Protein AF-A0A3N5NAJ1-F1 (afdb_monomer)

Structure (mmCIF, N/CA/C/O backbone):
data_AF-A0A3N5NAJ1-F1
#
_entry.id   AF-A0A3N5NAJ1-F1
#
loop_
_atom_site.group_PDB
_atom_site.id
_atom_site.type_symbol
_atom_site.label_atom_id
_atom_site.label_alt_id
_atom_site.label_comp_id
_atom_site.label_asym_id
_atom_site.label_entity_id
_atom_site.label_seq_id
_atom_site.pdbx_PDB_ins_code
_atom_site.Cartn_x
_atom_site.Cartn_y
_atom_site.Cartn_z
_atom_site.occupancy
_atom_site.B_iso_or_equiv
_atom_site.auth_seq_id
_atom_site.auth_comp_id
_atom_site.auth_asym_id
_atom_site.auth_atom_id
_atom_site.pdbx_PDB_model_num
ATOM 1 N N . MET A 1 1 ? -22.511 -15.324 -1.590 1.00 42.50 1 MET A N 1
ATOM 2 C CA . MET A 1 1 ? -22.024 -14.281 -2.515 1.00 42.50 1 MET A CA 1
ATOM 3 C C . MET A 1 1 ? -20.795 -14.849 -3.194 1.00 42.50 1 MET A C 1
ATOM 5 O O . MET A 1 1 ? -19.882 -15.240 -2.480 1.00 42.50 1 MET A O 1
ATOM 9 N N . GLY A 1 2 ? -20.808 -15.003 -4.518 1.00 50.12 2 GLY A N 1
ATOM 10 C CA . GLY A 1 2 ? -19.600 -15.373 -5.258 1.00 50.12 2 GLY A CA 1
ATOM 11 C C . GLY A 1 2 ? -18.682 -14.158 -5.291 1.00 50.12 2 GLY A C 1
ATOM 12 O O . GLY A 1 2 ? -19.130 -13.085 -5.686 1.00 50.12 2 GLY A O 1
ATOM 13 N N . GLY A 1 3 ? -17.460 -14.284 -4.782 1.00 62.62 3 GLY A N 1
ATOM 14 C CA . GLY A 1 3 ? -16.509 -13.179 -4.836 1.00 62.62 3 GLY A CA 1
ATOM 15 C C . GLY A 1 3 ? -16.069 -12.871 -6.267 1.00 62.62 3 GLY A C 1
ATOM 16 O O . GLY A 1 3 ? -16.206 -13.708 -7.163 1.00 62.62 3 GLY A O 1
ATOM 17 N N . LEU A 1 4 ? -15.537 -11.669 -6.481 1.00 74.25 4 LEU A N 1
ATOM 18 C CA . LEU A 1 4 ? -14.994 -11.272 -7.776 1.00 74.25 4 LEU A CA 1
ATOM 19 C C . LEU A 1 4 ? -13.538 -11.732 -7.887 1.00 74.25 4 LEU A C 1
ATOM 21 O O . LEU A 1 4 ? -12.749 -11.549 -6.962 1.00 74.25 4 LEU A O 1
ATOM 25 N N . ARG A 1 5 ? -13.178 -12.327 -9.021 1.00 83.25 5 ARG A N 1
ATOM 26 C CA . ARG A 1 5 ? -11.786 -12.639 -9.356 1.00 83.25 5 ARG A CA 1
ATOM 27 C C . ARG A 1 5 ? -10.980 -11.351 -9.512 1.00 83.25 5 ARG A C 1
ATOM 29 O O . ARG A 1 5 ? -11.496 -10.387 -10.071 1.00 83.25 5 ARG A O 1
ATOM 36 N N . ILE A 1 6 ? -9.717 -11.360 -9.088 1.00 80.69 6 ILE A N 1
ATOM 37 C CA . ILE A 1 6 ? -8.795 -10.242 -9.357 1.00 80.69 6 ILE A CA 1
ATOM 38 C C . ILE A 1 6 ? -8.173 -10.323 -10.759 1.00 80.69 6 ILE A C 1
ATOM 40 O O . ILE A 1 6 ? -7.502 -9.392 -11.183 1.00 80.69 6 ILE A O 1
ATOM 44 N N . GLY A 1 7 ? -8.391 -11.434 -11.477 1.00 83.38 7 GLY A N 1
ATOM 45 C CA . GLY A 1 7 ? -7.990 -11.574 -12.880 1.00 83.38 7 GLY A CA 1
ATOM 46 C C . GLY A 1 7 ? -6.605 -12.184 -13.093 1.00 83.38 7 GLY A C 1
ATOM 47 O O . GLY A 1 7 ? -6.028 -12.022 -14.163 1.00 83.38 7 GLY A O 1
ATOM 48 N N . LYS A 1 8 ? -6.068 -12.912 -12.108 1.00 87.06 8 LYS A N 1
ATOM 49 C CA . LYS A 1 8 ? -4.807 -13.647 -12.278 1.00 87.06 8 LYS A CA 1
ATOM 50 C C . LYS A 1 8 ? -4.943 -14.760 -13.337 1.00 87.06 8 LYS A C 1
ATOM 52 O O . LYS A 1 8 ? -6.045 -15.307 -13.489 1.00 87.06 8 LYS A O 1
ATOM 57 N N . PRO A 1 9 ? -3.857 -15.128 -14.052 1.00 87.31 9 PRO A N 1
ATOM 58 C CA . PRO A 1 9 ? -3.922 -16.113 -15.135 1.00 87.31 9 PRO A CA 1
ATOM 59 C C . PRO A 1 9 ? -4.471 -17.469 -14.684 1.00 87.31 9 PRO A C 1
ATOM 61 O O . PRO A 1 9 ? -5.258 -18.096 -15.396 1.00 87.31 9 PRO A O 1
ATOM 64 N N . LEU A 1 10 ? -4.101 -17.908 -13.479 1.00 90.81 10 LEU A N 1
ATOM 65 C CA . LEU A 1 10 ? -4.559 -19.167 -12.908 1.00 90.81 10 LEU A CA 1
ATOM 66 C C . LEU A 1 10 ? -5.725 -18.933 -11.947 1.00 90.81 10 LEU A C 1
ATOM 68 O O . LEU A 1 10 ? -5.828 -17.905 -11.278 1.00 90.81 10 LEU A O 1
ATOM 72 N N . LYS A 1 11 ? -6.619 -19.920 -11.854 1.00 91.88 11 LYS A N 1
ATOM 73 C CA . LYS A 1 11 ? -7.674 -19.930 -10.832 1.00 91.88 11 LYS A CA 1
ATOM 74 C C . LYS A 1 11 ? -7.060 -20.065 -9.438 1.00 91.88 11 LYS A C 1
ATOM 76 O O . LYS A 1 11 ? -5.922 -20.504 -9.292 1.00 91.88 11 LYS A O 1
ATOM 81 N N . GLU A 1 12 ? -7.827 -19.701 -8.417 1.00 92.00 12 GLU A N 1
ATOM 82 C CA . GLU A 1 12 ? -7.439 -20.005 -7.042 1.00 92.00 12 GLU A CA 1
ATOM 83 C C . GLU A 1 12 ? -7.254 -21.514 -6.822 1.00 92.00 12 GLU A C 1
ATOM 85 O O . GLU A 1 12 ? -7.884 -22.338 -7.489 1.00 92.00 12 GLU A O 1
ATOM 90 N N . ARG A 1 13 ? -6.407 -21.868 -5.852 1.00 92.94 13 ARG A N 1
ATOM 91 C CA . ARG A 1 13 ? -6.148 -23.255 -5.452 1.00 92.94 13 ARG A CA 1
ATOM 92 C C . ARG A 1 13 ? -7.397 -23.930 -4.885 1.00 92.94 13 ARG A C 1
ATOM 94 O O . ARG A 1 13 ? -8.044 -23.365 -3.999 1.00 92.94 13 ARG A O 1
ATOM 101 N N . GLY A 1 14 ? -7.700 -25.154 -5.325 1.00 90.38 14 GLY A N 1
ATOM 102 C CA . GLY A 1 14 ? -8.743 -25.992 -4.721 1.00 90.38 14 GLY A CA 1
ATOM 103 C C . GLY A 1 14 ? -8.483 -26.299 -3.237 1.00 90.38 14 GLY A C 1
ATOM 104 O O . GLY A 1 14 ? -7.352 -26.222 -2.766 1.00 90.38 14 GLY A O 1
ATOM 105 N N . ALA A 1 15 ? -9.521 -26.642 -2.469 1.00 89.00 15 ALA A N 1
ATOM 106 C CA . ALA A 1 15 ? -9.371 -26.898 -1.029 1.00 89.00 15 ALA A CA 1
ATOM 107 C C . ALA A 1 15 ? -8.418 -28.071 -0.718 1.00 89.00 15 ALA A C 1
ATOM 109 O O . ALA A 1 15 ? -7.649 -27.984 0.238 1.00 89.00 15 ALA A O 1
ATOM 110 N N . ASP A 1 16 ? -8.431 -29.105 -1.564 1.00 90.56 16 ASP A N 1
ATOM 111 C CA . ASP A 1 16 ? -7.645 -30.337 -1.399 1.00 90.56 16 ASP A CA 1
ATOM 112 C C . ASP A 1 16 ? -6.302 -30.315 -2.155 1.00 90.56 16 ASP A C 1
ATOM 114 O O . ASP A 1 16 ? -5.523 -31.265 -2.089 1.00 90.56 16 ASP A O 1
ATOM 118 N N . GLU A 1 17 ? -6.010 -29.240 -2.891 1.00 90.06 17 GLU A N 1
ATOM 119 C CA . GLU A 1 17 ? -4.742 -29.087 -3.606 1.00 90.06 17 GLU A CA 1
ATOM 120 C C . GLU A 1 17 ? -3.621 -28.663 -2.649 1.00 90.06 17 GLU A C 1
ATOM 122 O O . GLU A 1 17 ? -3.815 -27.805 -1.786 1.00 90.06 17 GLU A O 1
ATOM 127 N N . VAL A 1 18 ? -2.417 -29.206 -2.834 1.00 89.06 18 VAL A N 1
ATOM 128 C CA . VAL A 1 18 ? -1.231 -28.834 -2.045 1.00 89.06 18 VAL A CA 1
ATOM 129 C C . VAL A 1 18 ? -0.798 -27.401 -2.373 1.00 89.06 18 VAL A C 1
ATOM 131 O O . VAL A 1 18 ? -0.894 -26.963 -3.519 1.00 89.06 18 VAL A O 1
ATOM 134 N N . ILE A 1 19 ? -0.341 -26.658 -1.361 1.00 87.81 19 ILE A N 1
ATOM 135 C CA . ILE A 1 19 ? 0.198 -25.307 -1.547 1.00 87.81 19 ILE A CA 1
ATOM 136 C C . ILE A 1 19 ? 1.528 -25.347 -2.310 1.00 87.81 19 ILE A C 1
ATOM 138 O O . ILE A 1 19 ? 2.443 -26.078 -1.940 1.00 87.81 19 ILE A O 1
ATOM 142 N N . ASP A 1 20 ? 1.622 -24.518 -3.346 1.00 88.94 20 ASP A N 1
ATOM 143 C CA . ASP A 1 20 ? 2.860 -24.181 -4.046 1.00 88.94 20 ASP A CA 1
ATOM 144 C C . ASP A 1 20 ? 3.053 -22.667 -3.924 1.00 88.94 20 ASP A C 1
ATOM 146 O O . ASP A 1 20 ? 2.356 -21.886 -4.573 1.00 88.94 20 ASP A O 1
ATOM 150 N N . GLU A 1 21 ? 3.961 -22.247 -3.041 1.00 83.38 21 GLU A N 1
ATOM 151 C CA . GLU A 1 21 ? 4.155 -20.832 -2.706 1.00 83.38 21 GLU A CA 1
ATOM 152 C C . GLU A 1 21 ? 4.542 -19.976 -3.915 1.00 83.38 21 GLU A C 1
ATOM 154 O O . GLU A 1 21 ? 4.172 -18.803 -3.974 1.00 83.38 21 GLU A O 1
ATOM 159 N N . GLN A 1 22 ? 5.254 -20.547 -4.890 1.00 84.38 22 GLN A N 1
ATOM 160 C CA . GLN A 1 22 ? 5.667 -19.817 -6.082 1.00 84.38 22 GLN A CA 1
ATOM 161 C C . GLN A 1 22 ? 4.482 -19.629 -7.031 1.00 84.38 22 GLN A C 1
ATOM 163 O O . GLN A 1 22 ? 4.266 -18.532 -7.543 1.00 84.38 22 GLN A O 1
ATOM 168 N N . LEU A 1 23 ? 3.662 -20.667 -7.195 1.00 89.56 23 LEU A N 1
ATOM 169 C CA . LEU A 1 23 ? 2.484 -20.619 -8.056 1.00 89.56 23 LEU A CA 1
ATOM 170 C C . LEU A 1 23 ? 1.354 -19.751 -7.479 1.00 89.56 23 LEU A C 1
ATOM 172 O O . LEU A 1 23 ? 0.527 -19.229 -8.227 1.00 89.56 23 LEU A O 1
ATOM 176 N N . GLU A 1 24 ? 1.301 -19.559 -6.157 1.00 89.19 24 GLU A N 1
ATOM 177 C CA . GLU A 1 24 ? 0.286 -18.714 -5.513 1.00 89.19 24 GLU A CA 1
ATOM 178 C C . GLU A 1 24 ? 0.346 -17.238 -5.943 1.00 89.19 24 GLU A C 1
ATOM 180 O O . GLU A 1 24 ? -0.654 -16.529 -5.805 1.00 89.19 24 GLU A O 1
ATOM 185 N N . TRP A 1 25 ? 1.458 -16.767 -6.513 1.00 85.31 25 TRP A N 1
ATOM 186 C CA . TRP A 1 25 ? 1.565 -15.420 -7.090 1.00 85.31 25 TRP A CA 1
ATOM 187 C C . TRP A 1 25 ? 0.779 -15.250 -8.401 1.00 85.31 25 TRP A C 1
ATOM 189 O O . TRP A 1 25 ? 0.314 -14.141 -8.699 1.00 85.31 25 TRP A O 1
ATOM 199 N N . ASP A 1 26 ? 0.577 -16.350 -9.132 1.00 88.12 26 ASP A N 1
ATOM 200 C CA . ASP A 1 26 ? -0.116 -16.408 -10.427 1.00 88.12 26 ASP A CA 1
ATOM 201 C C . ASP A 1 26 ? -1.551 -16.937 -10.320 1.00 88.12 26 ASP A C 1
ATOM 203 O O . ASP A 1 26 ? -2.298 -16.932 -11.303 1.00 88.12 26 ASP A O 1
ATOM 207 N N . ARG A 1 27 ? -1.951 -17.394 -9.127 1.00 91.62 27 ARG A N 1
ATOM 208 C CA . ARG A 1 27 ? -3.301 -17.880 -8.819 1.00 91.62 27 ARG A CA 1
ATOM 209 C C . ARG A 1 27 ? -4.199 -16.766 -8.308 1.00 91.62 27 ARG A C 1
ATOM 211 O O . ARG A 1 27 ? -3.773 -15.906 -7.542 1.00 91.62 27 ARG A O 1
ATOM 218 N N . ASP A 1 28 ? -5.475 -16.839 -8.658 1.00 92.06 28 ASP A N 1
ATOM 219 C CA . ASP A 1 28 ? -6.503 -15.939 -8.141 1.00 92.06 28 ASP A CA 1
ATOM 220 C C . ASP A 1 28 ? -6.680 -16.047 -6.617 1.00 92.06 28 ASP A C 1
ATOM 222 O O . ASP A 1 28 ? -6.177 -16.969 -5.967 1.00 92.06 28 ASP A O 1
ATOM 226 N N . GLY A 1 29 ? -7.397 -15.079 -6.059 1.00 93.00 29 GLY A N 1
ATOM 227 C CA . GLY A 1 29 ? -7.670 -14.935 -4.636 1.00 93.00 29 GLY A CA 1
ATOM 228 C C . GLY A 1 29 ? -7.770 -13.465 -4.238 1.00 93.00 29 GLY A C 1
ATOM 229 O O . GLY A 1 29 ? -7.526 -12.563 -5.036 1.00 93.00 29 GLY A O 1
ATOM 230 N N . GLN A 1 30 ? -8.129 -13.220 -2.985 1.00 93.50 30 GLN A N 1
ATOM 231 C CA . GLN A 1 30 ? -8.210 -11.882 -2.410 1.00 93.50 30 GLN A CA 1
ATOM 232 C C . GLN A 1 30 ? -6.998 -11.633 -1.516 1.00 93.50 30 GLN A C 1
ATOM 234 O O . GLN A 1 30 ? -6.733 -12.408 -0.596 1.00 93.50 30 GLN A O 1
ATOM 239 N N . TYR A 1 31 ? -6.278 -10.542 -1.771 1.00 93.00 31 TYR A N 1
ATOM 240 C CA . TYR A 1 31 ? -5.097 -10.138 -1.007 1.00 93.00 31 TYR A CA 1
ATOM 241 C C . TYR A 1 31 ? -5.460 -8.988 -0.083 1.00 93.00 31 TYR A C 1
ATOM 243 O O . TYR A 1 31 ? -6.098 -8.027 -0.518 1.00 93.00 31 TYR A O 1
ATOM 251 N N . PHE A 1 32 ? -5.027 -9.052 1.176 1.00 93.94 32 PHE A N 1
ATOM 252 C CA . PHE A 1 32 ? -5.395 -8.023 2.146 1.00 93.94 32 PHE A CA 1
ATOM 253 C C . PHE A 1 32 ? -4.913 -6.630 1.710 1.00 93.94 32 PHE A C 1
ATOM 255 O O . PHE A 1 32 ? -5.709 -5.695 1.671 1.00 93.94 32 PHE A O 1
ATOM 262 N N . HIS A 1 33 ? -3.656 -6.510 1.271 1.00 91.44 33 HIS A N 1
ATOM 263 C CA . HIS A 1 33 ? -3.094 -5.241 0.802 1.00 91.44 33 HIS A CA 1
ATOM 264 C C . HIS A 1 33 ? -3.713 -4.728 -0.516 1.00 91.44 33 HIS A C 1
ATOM 266 O O . HIS A 1 33 ? -3.688 -3.530 -0.776 1.00 91.44 33 HIS A O 1
ATOM 272 N N . TYR A 1 34 ? -4.325 -5.576 -1.355 1.00 92.94 34 TYR A N 1
ATOM 273 C CA . TYR A 1 34 ? -5.101 -5.078 -2.506 1.00 92.94 34 TYR A CA 1
ATOM 274 C C . TYR A 1 34 ? -6.415 -4.453 -2.046 1.00 92.94 34 TYR A C 1
ATOM 276 O O . TYR A 1 34 ? -6.814 -3.399 -2.541 1.00 92.94 34 TYR A O 1
ATOM 284 N N . LEU A 1 35 ? -7.071 -5.065 -1.056 1.00 95.69 35 LEU A N 1
ATOM 285 C CA . LEU A 1 35 ? -8.288 -4.510 -0.474 1.00 95.69 35 LEU A CA 1
ATOM 286 C C . LEU A 1 35 ? -8.013 -3.180 0.235 1.00 95.69 35 LEU A C 1
ATOM 288 O O . LEU A 1 35 ? -8.844 -2.280 0.144 1.00 95.69 35 LEU A O 1
ATOM 292 N N . THR A 1 36 ? -6.852 -3.005 0.874 1.00 96.62 36 THR A N 1
ATOM 293 C CA . THR A 1 36 ? -6.485 -1.705 1.458 1.00 96.62 36 THR A CA 1
ATOM 294 C C . THR A 1 36 ? -6.274 -0.627 0.388 1.00 96.62 36 THR A C 1
ATOM 296 O O . THR A 1 36 ? -6.704 0.506 0.596 1.00 96.62 36 THR A O 1
ATOM 299 N N . LYS A 1 37 ? -5.719 -0.952 -0.793 1.00 95.88 37 LYS A N 1
ATOM 300 C CA . LYS A 1 37 ? -5.660 0.008 -1.917 1.00 95.88 37 LYS A CA 1
ATOM 301 C C . LYS A 1 37 ? -7.048 0.361 -2.460 1.00 95.88 37 LYS A C 1
ATOM 303 O O . LYS A 1 37 ? -7.298 1.532 -2.732 1.00 95.88 37 LYS A O 1
ATOM 308 N N . TRP A 1 38 ? -7.975 -0.597 -2.543 1.00 96.62 38 TRP A N 1
ATOM 309 C CA . TRP A 1 38 ? -9.372 -0.308 -2.903 1.00 96.62 38 TRP A CA 1
ATOM 310 C C . TRP A 1 38 ? -10.069 0.592 -1.881 1.00 96.62 38 TRP A C 1
ATOM 312 O O . TRP A 1 38 ? -10.747 1.540 -2.267 1.00 96.62 38 TRP A O 1
ATOM 322 N N . MET A 1 39 ? -9.877 0.343 -0.582 1.00 97.56 39 MET A N 1
ATOM 323 C CA . MET A 1 39 ? -10.396 1.218 0.475 1.00 97.56 39 MET A CA 1
ATOM 324 C C . MET A 1 39 ? -9.831 2.638 0.347 1.00 97.56 39 MET A C 1
ATOM 326 O O . MET A 1 39 ? -10.594 3.594 0.418 1.00 97.56 39 MET A O 1
ATOM 330 N N . HIS A 1 40 ? -8.522 2.781 0.110 1.00 97.38 40 HIS A N 1
ATOM 331 C CA . HIS A 1 40 ? -7.892 4.081 -0.129 1.00 97.38 40 HIS A CA 1
ATOM 332 C C . HIS A 1 40 ? -8.493 4.788 -1.356 1.00 97.38 40 HIS A C 1
ATOM 334 O O . HIS A 1 40 ? -8.893 5.944 -1.257 1.00 97.38 40 HIS A O 1
ATOM 340 N N . ALA A 1 41 ? -8.658 4.091 -2.484 1.00 96.19 41 ALA A N 1
ATOM 341 C CA . ALA A 1 41 ? -9.286 4.657 -3.680 1.00 96.19 41 ALA A CA 1
ATOM 342 C C . ALA A 1 41 ? -10.733 5.123 -3.425 1.00 96.19 41 ALA A C 1
ATOM 344 O O . ALA A 1 41 ? -11.130 6.195 -3.881 1.00 96.19 41 ALA A O 1
ATOM 345 N N . LEU A 1 42 ? -11.512 4.357 -2.653 1.00 96.88 42 LEU A N 1
ATOM 346 C CA . LEU A 1 42 ? -12.862 4.744 -2.235 1.00 96.88 42 LEU A CA 1
ATOM 347 C C . LEU A 1 42 ? -12.848 5.972 -1.311 1.00 96.88 42 LEU A C 1
ATOM 349 O O . LEU A 1 42 ? -13.675 6.865 -1.480 1.00 96.88 42 LEU A O 1
ATOM 353 N N . CYS A 1 43 ? -11.894 6.069 -0.381 1.00 95.75 43 CYS A N 1
ATOM 354 C CA . CYS A 1 43 ? -11.703 7.274 0.432 1.00 95.75 43 CYS A CA 1
ATOM 355 C C . CYS A 1 43 ? -11.385 8.496 -0.441 1.00 95.75 43 CYS A C 1
ATOM 357 O O . CYS A 1 43 ? -12.025 9.534 -0.289 1.00 95.75 43 CYS A O 1
ATOM 359 N N . GLN A 1 44 ? -10.464 8.366 -1.400 1.00 95.19 44 GLN A N 1
ATOM 360 C CA . GLN A 1 44 ? -10.129 9.439 -2.341 1.00 95.19 44 GLN A CA 1
ATOM 361 C C . GLN A 1 44 ? -11.344 9.871 -3.173 1.00 95.19 44 GLN A C 1
ATOM 363 O O . GLN A 1 44 ? -11.635 11.065 -3.275 1.00 95.19 44 GLN A O 1
ATOM 368 N N . ALA A 1 45 ? -12.128 8.916 -3.684 1.00 94.81 45 ALA A N 1
ATOM 369 C CA . ALA A 1 45 ? -13.386 9.208 -4.370 1.00 94.81 45 ALA A CA 1
ATOM 370 C C . ALA A 1 45 ? -14.385 9.937 -3.454 1.00 94.81 45 ALA A C 1
ATOM 372 O O . ALA A 1 45 ? -15.026 10.900 -3.882 1.00 94.81 45 ALA A O 1
ATOM 373 N N . ALA A 1 46 ? -14.485 9.538 -2.182 1.00 93.81 46 ALA A N 1
ATOM 374 C CA . ALA A 1 46 ? -15.330 10.208 -1.199 1.00 93.81 46 ALA A CA 1
ATOM 375 C C . ALA A 1 46 ? -14.906 11.667 -0.969 1.00 93.81 46 ALA A C 1
ATOM 377 O O . ALA A 1 46 ? -15.772 12.542 -0.933 1.00 93.81 46 ALA A O 1
ATOM 378 N N . PHE A 1 47 ? -13.602 11.955 -0.866 1.00 92.19 47 PHE A N 1
ATOM 379 C CA . PHE A 1 47 ? -13.093 13.322 -0.695 1.00 92.19 47 PHE A CA 1
ATOM 380 C C . PHE A 1 47 ? -13.346 14.192 -1.930 1.00 92.19 47 PHE A C 1
ATOM 382 O O . PHE A 1 47 ? -13.896 15.291 -1.812 1.00 92.19 47 PHE A O 1
ATOM 389 N N . VAL A 1 48 ? -12.992 13.695 -3.120 1.00 91.56 48 VAL A N 1
ATOM 390 C CA . VAL A 1 48 ? -13.109 14.444 -4.381 1.00 91.56 48 VAL A CA 1
ATOM 391 C C . VAL A 1 48 ? -14.573 14.697 -4.739 1.00 91.56 48 VAL A C 1
ATOM 393 O O . VAL A 1 48 ? -14.947 15.823 -5.068 1.00 91.56 48 VAL A O 1
ATOM 396 N N . MET A 1 49 ? -15.418 13.668 -4.640 1.00 91.50 49 MET A N 1
ATOM 397 C CA . MET A 1 49 ? -16.828 13.753 -5.033 1.00 91.50 49 MET A CA 1
ATOM 398 C C . MET A 1 49 ? -17.751 14.202 -3.896 1.00 91.50 49 MET A C 1
ATOM 400 O O . MET A 1 49 ? -18.938 14.416 -4.130 1.00 91.50 49 MET A O 1
ATOM 404 N N . ARG A 1 50 ? -17.233 14.342 -2.667 1.00 89.75 50 ARG A N 1
ATOM 405 C CA . ARG A 1 50 ? -18.012 14.636 -1.447 1.00 89.75 50 ARG A CA 1
ATOM 406 C C . ARG A 1 50 ? -19.188 13.679 -1.250 1.00 89.75 50 ARG A C 1
ATOM 408 O O . ARG A 1 50 ? -20.276 14.089 -0.848 1.00 89.75 50 ARG A O 1
ATOM 415 N N . SER A 1 51 ? -18.972 12.406 -1.565 1.00 90.62 51 SER A N 1
ATOM 416 C CA . SER A 1 51 ? -20.020 11.390 -1.527 1.00 90.62 51 SER A CA 1
ATOM 417 C C . SER A 1 51 ? -19.868 10.489 -0.307 1.00 90.62 51 SER A C 1
ATOM 419 O O . SER A 1 51 ? -18.850 9.821 -0.119 1.00 90.62 51 SER A O 1
ATOM 421 N N . ASN A 1 52 ? -20.925 10.459 0.508 1.00 91.19 52 ASN A N 1
ATOM 422 C CA . ASN A 1 52 ? -21.045 9.554 1.649 1.00 91.19 52 ASN A CA 1
ATOM 423 C C . ASN A 1 52 ? -21.046 8.084 1.224 1.00 91.19 52 ASN A C 1
ATOM 425 O O . ASN A 1 52 ? -20.598 7.235 1.986 1.00 91.19 52 ASN A O 1
ATOM 429 N N . GLU A 1 53 ? -21.527 7.790 0.018 1.00 94.00 53 GLU A N 1
ATOM 430 C CA . GLU A 1 53 ? -21.647 6.428 -0.497 1.00 94.00 53 GLU A CA 1
ATOM 431 C C . GLU A 1 53 ? -20.274 5.760 -0.634 1.00 94.00 53 GLU A C 1
ATOM 433 O O . GLU A 1 53 ? -20.071 4.667 -0.109 1.00 94.00 53 GLU A O 1
ATOM 438 N N . TYR A 1 54 ? -19.283 6.447 -1.217 1.00 95.69 54 TYR A N 1
ATOM 439 C CA . TYR A 1 54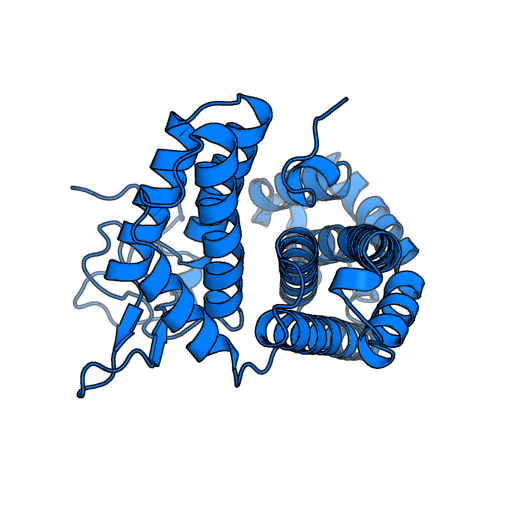 ? -17.926 5.896 -1.324 1.00 95.69 54 TYR A CA 1
ATOM 440 C C . TYR A 1 54 ? -17.269 5.692 0.047 1.00 95.69 54 TYR A C 1
ATOM 442 O O . TYR A 1 54 ? -16.608 4.677 0.266 1.00 95.69 54 TYR A O 1
ATOM 450 N N . ALA A 1 55 ? -17.484 6.612 0.995 1.00 93.62 55 ALA A N 1
ATOM 451 C CA . ALA A 1 55 ? -16.974 6.459 2.358 1.00 93.62 55 ALA A CA 1
ATOM 452 C C . ALA A 1 55 ? -17.618 5.256 3.075 1.00 93.62 55 ALA A C 1
ATOM 454 O O . ALA A 1 55 ? -16.931 4.512 3.779 1.00 93.62 55 ALA A O 1
ATOM 455 N N . GLN A 1 56 ? -18.920 5.029 2.866 1.00 93.06 56 GLN A N 1
ATOM 456 C CA . GLN A 1 56 ? -19.635 3.863 3.389 1.00 93.06 56 GLN A CA 1
ATOM 457 C C . GLN A 1 56 ? -19.122 2.562 2.767 1.00 93.06 56 GLN A C 1
ATOM 459 O O . GLN A 1 56 ? -18.796 1.637 3.507 1.00 93.06 56 GLN A O 1
ATOM 464 N N . TRP A 1 57 ? -18.939 2.508 1.444 1.00 95.81 57 TRP A N 1
ATOM 465 C CA . TRP A 1 57 ? -18.360 1.338 0.775 1.00 95.81 57 TRP A CA 1
ATOM 466 C C . TRP A 1 57 ? -16.952 1.019 1.277 1.00 95.81 57 TRP A C 1
ATOM 468 O O . TRP A 1 57 ? -16.630 -0.151 1.489 1.00 95.81 57 TRP A O 1
ATOM 478 N N . ALA A 1 58 ? -16.125 2.037 1.536 1.00 95.88 58 ALA A N 1
ATOM 479 C CA . ALA A 1 58 ? -14.810 1.839 2.138 1.00 95.88 58 ALA A CA 1
ATOM 480 C C . ALA A 1 58 ? -14.922 1.230 3.551 1.00 95.88 58 ALA A C 1
ATOM 482 O O . ALA A 1 58 ? -14.177 0.309 3.893 1.00 95.88 58 ALA A O 1
ATOM 483 N N . GLY A 1 59 ? -15.890 1.692 4.351 1.00 94.75 59 GLY A N 1
ATOM 484 C CA . GLY A 1 59 ? -16.215 1.150 5.675 1.00 94.75 59 GLY A CA 1
ATOM 485 C C . GLY A 1 59 ? -16.707 -0.298 5.652 1.00 94.75 59 GLY A C 1
ATOM 486 O O . GLY A 1 59 ? -16.240 -1.125 6.442 1.00 94.75 59 GLY A O 1
ATOM 487 N N . ASP A 1 60 ? -17.611 -0.631 4.735 1.00 94.25 60 ASP A N 1
ATOM 488 C CA . ASP A 1 60 ? -18.146 -1.985 4.562 1.00 94.25 60 ASP A CA 1
ATOM 489 C C . ASP A 1 60 ? -17.067 -2.960 4.087 1.00 94.25 60 ASP A C 1
ATOM 491 O O . ASP A 1 60 ? -16.962 -4.089 4.593 1.00 94.25 60 ASP A O 1
ATOM 495 N N . LEU A 1 61 ? -16.216 -2.502 3.164 1.00 95.50 61 LEU A N 1
ATOM 496 C CA . LEU A 1 61 ? -15.065 -3.252 2.685 1.00 95.50 61 LEU A CA 1
ATOM 497 C C . LEU A 1 61 ? -14.070 -3.509 3.821 1.00 95.50 61 LEU A C 1
ATOM 499 O O . LEU A 1 61 ? -13.669 -4.654 4.023 1.00 95.50 61 LEU A O 1
ATOM 503 N N . ALA A 1 62 ? -13.729 -2.485 4.608 1.00 96.00 62 ALA A N 1
ATOM 504 C CA . ALA A 1 62 ? -12.852 -2.605 5.773 1.00 96.00 62 ALA A CA 1
ATOM 505 C C . ALA A 1 62 ? -13.395 -3.609 6.803 1.00 96.00 62 ALA A C 1
ATOM 507 O O . ALA A 1 62 ? -12.690 -4.537 7.212 1.00 96.00 62 ALA A O 1
ATOM 508 N N . ASN A 1 63 ? -14.673 -3.494 7.169 1.00 94.19 63 ASN A N 1
ATOM 509 C CA . ASN A 1 63 ? -15.318 -4.403 8.116 1.00 94.19 63 ASN A CA 1
ATOM 510 C C . ASN A 1 63 ? -15.322 -5.854 7.623 1.00 94.19 63 ASN A C 1
ATOM 512 O O . ASN A 1 63 ? -15.033 -6.780 8.389 1.00 94.19 63 ASN A O 1
ATOM 516 N N . THR A 1 64 ? -15.659 -6.063 6.350 1.00 94.31 64 THR A N 1
ATOM 517 C CA . THR A 1 64 ? -15.713 -7.399 5.751 1.00 94.31 64 THR A CA 1
ATOM 518 C C . THR A 1 64 ? -14.319 -8.002 5.641 1.00 94.31 64 THR A C 1
ATOM 520 O O . THR A 1 64 ? -14.113 -9.136 6.080 1.00 94.31 64 THR A O 1
ATOM 523 N N . ALA A 1 65 ? -13.351 -7.236 5.133 1.00 94.31 65 ALA A N 1
ATOM 524 C CA . ALA A 1 65 ? -11.967 -7.665 5.009 1.00 94.31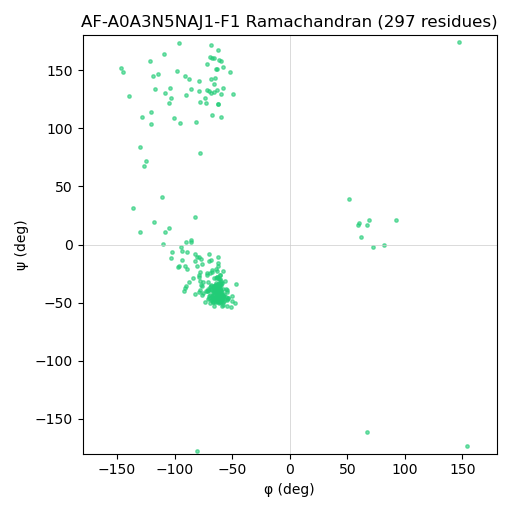 65 ALA A CA 1
ATOM 525 C C . ALA A 1 65 ? -11.399 -8.057 6.378 1.00 94.31 65 ALA A C 1
ATOM 527 O O . ALA A 1 65 ? -10.953 -9.186 6.551 1.00 94.31 65 ALA A O 1
ATOM 528 N N . PHE A 1 66 ? -11.506 -7.206 7.400 1.00 95.12 66 PHE A N 1
ATOM 529 C CA . PHE A 1 66 ? -10.964 -7.539 8.719 1.00 95.12 66 PHE A CA 1
ATOM 530 C C . PHE A 1 66 ? -11.565 -8.824 9.304 1.00 95.12 66 PHE A C 1
ATOM 532 O O . PHE A 1 66 ? -10.828 -9.704 9.750 1.00 95.12 66 PHE A O 1
ATOM 539 N N . LYS A 1 67 ? -12.898 -8.975 9.262 1.00 94.69 67 LYS A N 1
ATOM 540 C CA . LYS A 1 67 ? -13.583 -10.165 9.798 1.00 94.69 67 LYS A CA 1
ATOM 541 C C . LYS A 1 67 ? -13.130 -11.463 9.128 1.00 94.69 67 LYS A C 1
ATOM 543 O O . LYS A 1 67 ? -13.125 -12.499 9.788 1.00 94.69 67 LYS A O 1
ATOM 548 N N . ARG A 1 68 ? -12.793 -11.416 7.837 1.00 95.06 68 ARG A N 1
ATOM 549 C CA . ARG A 1 68 ? -12.408 -12.593 7.044 1.00 95.06 68 ARG A CA 1
ATOM 550 C C . ARG A 1 68 ? -10.909 -12.872 7.073 1.00 95.06 68 ARG A C 1
ATOM 552 O O . ARG A 1 68 ? -10.520 -14.032 7.089 1.00 95.06 68 ARG A O 1
ATOM 559 N N . PHE A 1 69 ? -10.086 -11.830 7.108 1.00 95.75 69 PHE A N 1
ATOM 560 C CA . PHE A 1 69 ? -8.633 -11.949 7.024 1.00 95.75 69 PHE A CA 1
ATOM 561 C C . PHE A 1 69 ? -7.947 -12.081 8.386 1.00 95.75 69 PHE A C 1
ATOM 563 O O . PHE A 1 69 ? -6.805 -12.529 8.430 1.00 95.75 69 PHE A O 1
ATOM 570 N N . VAL A 1 70 ? -8.588 -11.716 9.503 1.00 95.19 70 VAL A N 1
ATOM 571 C CA . VAL A 1 70 ? -7.945 -11.826 10.821 1.00 95.19 70 VAL A CA 1
ATOM 572 C C . VAL A 1 70 ? -7.617 -13.284 11.163 1.00 95.19 70 VAL A C 1
ATOM 574 O O . VAL A 1 70 ? -8.492 -14.143 11.276 1.00 95.19 70 VAL A O 1
ATOM 577 N N . ARG A 1 71 ? -6.332 -13.559 11.391 1.00 93.75 71 ARG A N 1
ATOM 578 C CA . ARG A 1 71 ? -5.832 -14.860 11.834 1.00 93.75 71 ARG A CA 1
ATOM 579 C C . ARG A 1 71 ? -5.813 -14.898 13.356 1.00 93.75 71 ARG A C 1
ATOM 581 O O . ARG A 1 71 ? -5.246 -14.013 14.002 1.00 93.75 71 ARG A O 1
ATOM 588 N N . LYS A 1 72 ? -6.408 -15.937 13.941 1.00 93.62 72 LYS A N 1
ATOM 589 C CA . LYS A 1 72 ? -6.499 -16.122 15.396 1.00 93.62 72 LYS A CA 1
ATOM 590 C C . LYS A 1 72 ? -5.709 -17.351 15.848 1.00 93.62 72 LYS A C 1
ATOM 592 O O . LYS A 1 72 ? -5.622 -18.332 15.116 1.00 93.62 72 LYS A O 1
ATOM 597 N N . SER A 1 73 ? -5.133 -17.293 17.046 1.00 92.88 73 SER A N 1
ATOM 598 C CA . SER A 1 73 ? -4.563 -18.460 17.728 1.00 92.88 73 SER A CA 1
ATOM 599 C C . SER A 1 73 ? -5.666 -19.440 18.149 1.00 92.88 73 SER A C 1
ATOM 601 O O . SER A 1 73 ? -6.849 -19.097 18.138 1.00 92.88 73 SER A O 1
ATOM 603 N N . GLY A 1 74 ? -5.286 -20.629 18.633 1.00 90.50 74 GLY A N 1
ATOM 604 C CA . GLY A 1 74 ? -6.235 -21.580 19.230 1.00 90.50 74 GLY A CA 1
ATOM 605 C C . GLY A 1 74 ? -7.014 -21.024 20.435 1.00 90.50 74 GLY A C 1
ATOM 606 O O . GLY A 1 74 ? -8.114 -21.481 20.714 1.00 90.50 74 GLY A O 1
ATOM 607 N N . SER A 1 75 ? -6.491 -19.992 21.109 1.00 91.88 75 SER A N 1
ATOM 608 C CA . SER A 1 75 ? -7.185 -19.267 22.186 1.00 91.88 75 SER A CA 1
ATOM 609 C C . SER A 1 75 ? -8.100 -18.135 21.694 1.00 91.88 75 SER A C 1
ATOM 611 O O . SER A 1 75 ? -8.671 -17.411 22.505 1.00 91.88 75 SER A O 1
ATOM 613 N N . GLY A 1 76 ? -8.221 -17.933 20.378 1.00 91.50 76 GLY A N 1
ATOM 614 C CA . GLY A 1 76 ? -9.040 -16.878 19.775 1.00 91.50 76 GLY A CA 1
ATOM 615 C C . GLY A 1 76 ? -8.380 -15.494 19.722 1.00 91.50 76 GLY A C 1
ATOM 616 O O . GLY A 1 76 ? -8.980 -14.558 19.187 1.00 91.50 76 GLY A O 1
ATOM 617 N N . LYS A 1 77 ? -7.146 -15.346 20.223 1.00 92.25 77 LYS A N 1
ATOM 618 C CA . LYS A 1 77 ? -6.394 -14.084 20.175 1.00 92.25 77 LYS A CA 1
ATOM 619 C C . LYS A 1 77 ? -5.963 -13.780 18.731 1.00 92.25 77 LYS A C 1
ATOM 621 O O . LYS A 1 77 ? -5.402 -14.668 18.092 1.00 92.25 77 LYS A O 1
ATOM 626 N N . PRO A 1 78 ? -6.156 -12.554 18.211 1.00 92.31 78 PRO A N 1
ATOM 627 C CA . PRO A 1 78 ? -5.580 -12.153 16.929 1.00 92.31 78 PRO A CA 1
ATOM 628 C C . PRO A 1 78 ? -4.046 -12.236 16.943 1.00 92.31 78 PRO A C 1
ATOM 630 O O . PRO A 1 78 ? -3.403 -11.717 17.855 1.00 92.31 78 PRO A O 1
ATOM 633 N N . ILE A 1 79 ? -3.469 -12.894 15.937 1.00 91.62 79 ILE A N 1
ATOM 634 C CA . ILE A 1 79 ? -2.018 -13.128 15.784 1.00 91.62 79 ILE A CA 1
ATOM 635 C C . ILE A 1 79 ? -1.496 -12.741 14.390 1.00 91.62 79 ILE A C 1
ATOM 637 O O . ILE A 1 79 ? -0.395 -13.125 13.997 1.00 91.62 79 ILE A O 1
ATOM 641 N N . GLY A 1 80 ? -2.311 -12.058 13.594 1.00 91.62 80 GLY A N 1
ATOM 642 C CA . GLY A 1 80 ? -1.941 -11.579 12.269 1.00 91.62 80 GLY A CA 1
ATOM 643 C C . GLY A 1 80 ? -3.152 -11.428 11.364 1.00 91.62 80 GLY A C 1
ATOM 644 O O . GLY A 1 80 ? -4.294 -11.628 11.785 1.00 91.62 80 GLY A O 1
ATOM 645 N N . VAL A 1 81 ? -2.875 -11.131 10.106 1.00 93.31 81 VAL A N 1
ATOM 646 C CA . VAL A 1 81 ? -3.833 -11.192 9.004 1.00 93.31 81 VAL A CA 1
ATOM 647 C C . VAL A 1 81 ? -3.334 -12.210 7.985 1.00 93.31 81 VAL A C 1
ATOM 649 O O . VAL A 1 81 ? -2.127 -12.392 7.834 1.00 93.31 81 VAL A O 1
ATOM 652 N N . TYR A 1 82 ? -4.247 -12.934 7.347 1.00 94.06 82 TYR A N 1
ATOM 653 C CA . TYR A 1 82 ? -3.903 -13.801 6.228 1.00 94.06 82 TYR A CA 1
ATOM 654 C C . TYR A 1 82 ? -3.422 -12.950 5.054 1.00 94.06 82 TYR A C 1
ATOM 656 O O . TYR A 1 82 ? -4.014 -11.921 4.750 1.00 94.06 82 TYR A O 1
ATOM 664 N N . TRP A 1 83 ? -2.373 -13.388 4.371 1.00 91.06 83 TRP A N 1
ATOM 665 C CA . TRP A 1 83 ? -1.869 -12.695 3.191 1.00 91.06 83 TRP A CA 1
ATOM 666 C C . TRP A 1 83 ? -2.861 -12.815 2.029 1.00 91.06 83 TRP A C 1
ATOM 668 O O . TRP A 1 83 ? -3.177 -11.830 1.359 1.00 91.06 83 TRP A O 1
ATOM 678 N N . LYS A 1 84 ? -3.403 -14.027 1.837 1.00 92.38 84 LYS A N 1
ATOM 679 C CA . LYS A 1 84 ? -4.295 -14.365 0.726 1.00 92.38 84 LYS A CA 1
ATOM 680 C C . LYS A 1 84 ? -5.445 -15.267 1.170 1.00 92.38 84 LYS A C 1
ATOM 682 O O . LYS A 1 84 ? -5.230 -16.334 1.753 1.00 92.38 84 LYS A O 1
ATOM 687 N N . MET A 1 85 ? -6.661 -14.854 0.839 1.00 94.25 85 MET A N 1
ATOM 688 C CA . MET A 1 85 ? -7.911 -15.591 1.025 1.00 94.25 85 MET A CA 1
ATOM 689 C C . MET A 1 85 ? -8.462 -16.045 -0.325 1.00 94.25 85 MET A C 1
ATOM 691 O O . MET A 1 85 ? -8.077 -15.526 -1.373 1.00 94.25 85 MET A O 1
ATOM 695 N N . SER A 1 86 ? -9.389 -16.995 -0.305 1.00 94.06 86 SER A N 1
ATOM 696 C CA . SER A 1 86 ? -10.153 -17.348 -1.496 1.00 94.06 86 SER A CA 1
ATOM 697 C C . SER A 1 86 ? -10.973 -16.178 -2.025 1.00 94.06 86 SER A C 1
ATOM 699 O O . SER A 1 86 ? -11.292 -15.241 -1.293 1.00 94.06 86 SER A O 1
ATOM 701 N N . THR A 1 87 ? -11.348 -16.243 -3.298 1.00 92.50 87 THR A N 1
ATOM 702 C CA . THR A 1 87 ? -12.180 -15.268 -3.994 1.00 92.50 87 THR A CA 1
ATOM 703 C C . THR A 1 87 ? -13.448 -14.953 -3.198 1.00 92.50 87 THR A C 1
ATOM 705 O O . THR A 1 87 ? -13.782 -13.787 -3.024 1.00 92.50 87 THR A O 1
ATOM 708 N N . ASP A 1 88 ? -14.118 -15.966 -2.645 1.00 91.75 88 ASP A N 1
ATOM 709 C CA . ASP A 1 88 ? -15.331 -15.829 -1.822 1.00 91.75 88 ASP A CA 1
ATOM 710 C C . ASP A 1 88 ? -15.075 -15.553 -0.324 1.00 91.75 88 ASP A C 1
ATOM 712 O O . ASP A 1 88 ? -16.019 -15.505 0.468 1.00 91.75 88 ASP A O 1
ATOM 716 N N . LEU A 1 89 ? -13.809 -15.378 0.072 1.00 92.94 89 LEU A N 1
ATOM 717 C CA . LEU A 1 89 ? -13.353 -15.138 1.445 1.00 92.94 89 LEU A CA 1
ATOM 718 C C . LEU A 1 89 ? -13.704 -16.252 2.451 1.00 92.94 89 LEU A C 1
ATOM 720 O O . LEU A 1 89 ? -13.698 -16.014 3.664 1.00 92.94 89 LEU A O 1
ATOM 724 N N . SER A 1 90 ? -14.029 -17.458 1.980 1.00 92.44 90 SER A N 1
ATOM 725 C CA . SER A 1 90 ? -14.422 -18.583 2.837 1.00 92.44 90 SER A CA 1
ATOM 726 C C . SER A 1 90 ? -13.242 -19.285 3.514 1.00 92.44 90 SER A C 1
ATOM 728 O O . SER A 1 90 ? -13.419 -19.830 4.604 1.00 92.44 90 SER A O 1
ATOM 730 N N . ARG A 1 91 ? -12.044 -19.261 2.911 1.00 92.62 91 ARG A N 1
ATOM 731 C CA . ARG A 1 91 ? -10.862 -19.978 3.420 1.00 92.62 91 ARG A CA 1
ATOM 732 C C . ARG A 1 91 ? -9.545 -19.237 3.148 1.00 92.62 91 ARG A C 1
ATOM 734 O O . ARG A 1 91 ? -9.444 -18.538 2.137 1.00 92.62 91 ARG A O 1
ATOM 741 N N . PRO A 1 92 ? -8.515 -19.419 3.992 1.00 93.00 92 PRO A N 1
ATOM 742 C CA . PRO A 1 92 ? -7.170 -18.944 3.690 1.00 93.00 92 PRO A CA 1
ATOM 743 C C . PRO A 1 92 ? -6.534 -19.787 2.578 1.00 93.00 92 PRO A C 1
ATOM 745 O O . PRO A 1 92 ? -6.563 -21.017 2.626 1.00 93.00 92 PRO A O 1
ATOM 748 N N . LEU A 1 93 ? -5.932 -19.121 1.592 1.00 90.62 93 LEU A N 1
ATOM 749 C CA . LEU A 1 93 ? -5.124 -19.772 0.555 1.00 90.62 93 LEU A CA 1
ATOM 750 C C . LEU A 1 93 ? -3.656 -19.825 0.957 1.00 90.62 93 LEU A C 1
ATOM 752 O O . LEU A 1 93 ? -3.019 -20.862 0.767 1.00 90.62 93 LEU A O 1
ATOM 756 N N . VAL A 1 94 ? -3.159 -18.746 1.570 1.00 87.38 94 VAL A N 1
ATOM 757 C CA . VAL A 1 94 ? -1.802 -18.673 2.113 1.00 87.38 94 VAL A CA 1
ATOM 758 C C . VAL A 1 94 ? -1.865 -18.205 3.568 1.00 87.38 94 VAL A C 1
ATOM 760 O O . VAL A 1 94 ? -2.184 -17.041 3.829 1.00 87.38 94 VAL A O 1
ATOM 763 N N . PRO A 1 95 ? -1.572 -19.090 4.540 1.00 77.81 95 PRO A N 1
ATOM 764 C CA . PRO A 1 95 ? -1.745 -18.809 5.961 1.00 77.81 95 PRO A CA 1
ATOM 765 C C . PRO A 1 95 ? -0.581 -18.010 6.579 1.00 77.81 95 PRO A C 1
ATOM 767 O O . PRO A 1 95 ? -0.371 -18.081 7.791 1.00 77.81 95 PRO A O 1
ATOM 770 N N . ALA A 1 96 ? 0.169 -17.256 5.772 1.00 80.19 96 ALA A N 1
ATOM 771 C CA . ALA A 1 96 ? 1.211 -16.320 6.200 1.00 80.19 96 ALA A CA 1
ATOM 772 C C . ALA A 1 96 ? 0.656 -14.888 6.291 1.00 80.19 96 ALA A C 1
ATOM 774 O O . ALA A 1 96 ? -0.490 -14.651 5.925 1.00 80.19 96 ALA A O 1
ATOM 775 N N . MET A 1 97 ? 1.458 -13.953 6.795 1.00 75.44 97 MET A N 1
ATOM 776 C CA . MET A 1 97 ? 1.153 -12.519 6.811 1.00 75.44 97 MET A CA 1
ATOM 777 C C . MET A 1 97 ? 2.210 -11.813 5.963 1.00 75.44 97 MET A C 1
ATOM 779 O O . MET A 1 97 ? 3.394 -12.116 6.122 1.00 75.44 97 MET A O 1
ATOM 783 N N . GLY A 1 98 ? 1.805 -10.898 5.083 1.00 77.75 98 GLY A N 1
ATOM 784 C CA . GLY A 1 98 ? 2.739 -10.004 4.409 1.00 77.75 98 GLY A CA 1
ATOM 785 C C . GLY A 1 98 ? 3.441 -9.099 5.420 1.00 77.75 98 GLY A C 1
ATOM 786 O O . GLY A 1 98 ? 2.887 -8.780 6.474 1.00 77.75 98 GLY A O 1
ATOM 787 N N . LEU A 1 99 ? 4.670 -8.684 5.109 1.00 83.31 99 LEU A N 1
ATOM 788 C CA . LEU A 1 99 ? 5.523 -7.937 6.040 1.00 83.31 99 LEU A CA 1
ATOM 789 C C . LEU A 1 99 ? 4.837 -6.676 6.594 1.00 83.31 99 LEU A C 1
ATOM 791 O O . LEU A 1 99 ? 4.958 -6.375 7.781 1.00 83.31 99 LEU A O 1
ATOM 795 N N . HIS A 1 100 ? 4.092 -5.966 5.743 1.00 93.50 100 HIS A N 1
ATOM 796 C CA . HIS A 1 100 ? 3.464 -4.683 6.072 1.00 93.50 100 HIS A CA 1
ATOM 797 C C . HIS A 1 100 ? 1.933 -4.749 6.181 1.00 93.50 100 HIS A C 1
ATOM 799 O O . HIS A 1 100 ? 1.324 -3.751 6.547 1.00 93.50 100 HIS A O 1
ATOM 805 N N . ASP A 1 101 ? 1.302 -5.916 5.981 1.00 93.44 101 ASP A N 1
ATOM 806 C CA . ASP A 1 101 ? -0.166 -6.033 5.864 1.00 93.44 101 ASP A CA 1
ATOM 807 C C . ASP A 1 101 ? -0.919 -5.442 7.078 1.00 93.44 101 ASP A C 1
ATOM 809 O O . ASP A 1 101 ? -1.972 -4.819 6.935 1.00 93.44 101 ASP A O 1
ATOM 813 N N . ALA A 1 102 ? -0.394 -5.623 8.297 1.00 94.56 102 ALA A N 1
ATOM 814 C CA . ALA A 1 102 ? -1.019 -5.077 9.504 1.00 94.56 102 ALA A CA 1
ATOM 815 C C . ALA A 1 102 ? -0.936 -3.540 9.567 1.00 94.56 102 ALA A C 1
ATOM 817 O O . ALA A 1 102 ? -1.890 -2.898 10.016 1.00 94.56 102 ALA A O 1
ATOM 818 N N . LEU A 1 103 ? 0.180 -2.966 9.100 1.00 96.62 103 LEU A N 1
ATOM 819 C CA . LEU A 1 103 ? 0.394 -1.522 9.010 1.00 96.62 103 LEU A CA 1
ATOM 820 C C . LEU A 1 103 ? -0.510 -0.917 7.932 1.00 96.62 103 LEU A C 1
ATOM 822 O O . LEU A 1 103 ? -1.275 -0.003 8.247 1.00 96.62 103 LEU A O 1
ATOM 826 N N . ASP A 1 104 ? -0.502 -1.498 6.727 1.00 95.69 104 ASP A N 1
ATOM 827 C CA . ASP A 1 104 ? -1.375 -1.126 5.609 1.00 95.69 104 ASP A CA 1
ATOM 828 C C . ASP A 1 104 ? -2.839 -1.078 6.069 1.00 95.69 104 ASP A C 1
ATOM 830 O O . ASP A 1 104 ? -3.558 -0.102 5.834 1.00 95.69 104 ASP A O 1
ATOM 834 N N . GLY A 1 105 ? -3.281 -2.132 6.766 1.00 96.31 105 GLY A N 1
ATOM 835 C CA . GLY A 1 105 ? -4.629 -2.230 7.315 1.00 96.31 105 GLY A CA 1
ATOM 836 C C . GLY A 1 105 ? -4.918 -1.154 8.354 1.00 96.31 105 GLY A C 1
ATOM 837 O O . GLY A 1 105 ? -5.941 -0.478 8.263 1.00 96.31 105 GLY A O 1
ATOM 838 N N . PHE A 1 106 ? -4.031 -0.977 9.337 1.00 96.75 106 PHE A N 1
ATOM 839 C CA . PHE A 1 106 ? -4.219 0.018 10.391 1.00 96.75 106 PHE A CA 1
ATOM 840 C C . PHE A 1 106 ? -4.344 1.434 9.815 1.00 96.75 106 PHE A C 1
ATOM 842 O O . PHE A 1 106 ? -5.328 2.120 10.097 1.00 96.75 106 PHE A O 1
ATOM 849 N N . VAL A 1 107 ? -3.384 1.861 8.990 1.00 96.94 107 VAL A N 1
ATOM 850 C CA . VAL A 1 107 ? -3.352 3.214 8.414 1.00 96.94 107 VAL A CA 1
ATOM 851 C C . VAL A 1 107 ? -4.564 3.446 7.514 1.00 96.94 107 VAL A C 1
ATOM 853 O O . VAL A 1 107 ? -5.234 4.471 7.630 1.00 96.94 107 VAL A O 1
ATOM 856 N N . THR A 1 108 ? -4.923 2.461 6.690 1.00 97.50 108 THR A N 1
ATOM 857 C CA . THR A 1 108 ? -6.105 2.557 5.825 1.00 97.50 108 THR A CA 1
ATOM 858 C C . THR A 1 108 ? -7.398 2.620 6.638 1.00 97.50 108 THR A C 1
ATOM 860 O O . THR A 1 108 ? -8.303 3.373 6.298 1.00 97.50 108 THR A O 1
ATOM 863 N N . PHE A 1 109 ? -7.504 1.909 7.765 1.00 96.19 109 PHE A N 1
ATOM 864 C CA . PHE A 1 109 ? -8.698 1.993 8.613 1.00 96.19 109 PHE A CA 1
ATOM 865 C C . PHE A 1 109 ? -8.811 3.365 9.276 1.00 96.19 109 PHE A C 1
ATOM 867 O O . PHE A 1 109 ? -9.917 3.889 9.403 1.00 96.19 109 PHE A O 1
ATOM 874 N N . ARG A 1 110 ? -7.684 3.984 9.655 1.00 94.44 110 ARG A N 1
ATOM 875 C CA . ARG A 1 110 ? -7.666 5.380 10.118 1.00 94.44 110 ARG A CA 1
ATOM 876 C C . ARG A 1 110 ? -8.156 6.332 9.024 1.00 94.44 110 ARG A C 1
ATOM 878 O O . ARG A 1 110 ? -8.950 7.221 9.323 1.00 94.44 110 ARG A O 1
ATOM 885 N N . GLU A 1 111 ? -7.748 6.112 7.776 1.00 95.62 111 GLU A N 1
ATOM 886 C CA . GLU A 1 111 ? -8.197 6.894 6.618 1.00 95.62 111 GLU A CA 1
ATOM 887 C C . GLU A 1 111 ? -9.706 6.744 6.374 1.00 95.62 111 GLU A C 1
ATOM 889 O O . GLU A 1 111 ? -10.409 7.743 6.255 1.00 95.62 111 GLU A O 1
ATOM 894 N N . VAL A 1 112 ? -10.231 5.515 6.394 1.00 95.44 112 VAL A N 1
ATOM 895 C CA . VAL A 1 112 ? -11.672 5.239 6.254 1.00 95.44 112 VAL A CA 1
ATOM 896 C C . VAL A 1 112 ? -12.474 5.920 7.363 1.00 95.44 112 VAL A C 1
ATOM 898 O O . VAL A 1 112 ? -13.491 6.563 7.101 1.00 95.44 112 VAL A O 1
ATOM 901 N N . GLN A 1 113 ? -12.006 5.833 8.611 1.00 93.00 113 GLN A N 1
ATOM 902 C CA . GLN A 1 113 ? -12.636 6.533 9.730 1.00 93.00 113 GLN A CA 1
ATOM 903 C C . GLN A 1 113 ? -12.653 8.050 9.511 1.00 93.00 113 GLN A C 1
ATOM 905 O O . GLN A 1 113 ? -13.669 8.692 9.778 1.00 93.00 113 GLN A O 1
ATOM 910 N N . HIS A 1 114 ? -11.553 8.612 9.008 1.00 92.50 114 HIS A N 1
ATOM 911 C CA . HIS A 1 114 ? -11.462 10.030 8.685 1.00 92.50 114 HIS A CA 1
ATOM 912 C C . HIS A 1 114 ? -12.428 10.428 7.561 1.00 92.50 114 HIS A C 1
ATOM 914 O O . HIS A 1 114 ? -13.167 11.396 7.728 1.00 92.50 114 HIS A O 1
ATOM 920 N N . ALA A 1 115 ? -12.491 9.660 6.469 1.00 92.81 115 ALA A N 1
ATOM 921 C CA . ALA A 1 115 ? -13.395 9.913 5.348 1.00 92.81 115 ALA A CA 1
ATOM 922 C C . ALA A 1 115 ? -14.868 9.936 5.783 1.00 92.81 115 ALA A C 1
ATOM 924 O O . ALA A 1 115 ? -15.597 10.873 5.461 1.00 92.81 115 ALA A O 1
ATOM 925 N N . ILE A 1 116 ? -15.293 8.961 6.590 1.00 90.88 116 ILE A N 1
ATOM 926 C CA . ILE A 1 116 ? -16.671 8.883 7.098 1.00 90.88 116 ILE A CA 1
ATOM 927 C C . ILE A 1 116 ? -17.007 10.103 7.965 1.00 90.88 116 ILE A C 1
ATOM 929 O O . ILE A 1 116 ? -18.026 10.757 7.743 1.00 90.88 116 ILE A O 1
ATOM 933 N N . VAL A 1 117 ? -16.126 10.469 8.904 1.00 89.88 117 VAL A N 1
ATOM 934 C CA . VAL A 1 117 ? -16.317 11.670 9.737 1.00 89.88 117 VAL A CA 1
ATOM 935 C C . VAL A 1 117 ? -16.375 12.929 8.875 1.00 89.88 117 VAL A C 1
ATOM 937 O O . VAL A 1 117 ? -17.213 13.797 9.109 1.00 89.88 117 VAL A O 1
ATOM 940 N N . LYS A 1 118 ? -15.499 13.036 7.873 1.00 88.94 118 LYS A N 1
ATOM 941 C CA . LYS A 1 118 ? -15.366 14.228 7.038 1.00 88.94 118 LYS A CA 1
ATOM 942 C C . LYS A 1 118 ? -16.589 14.473 6.158 1.00 88.94 118 LYS A C 1
ATOM 944 O O . LYS A 1 118 ? -17.020 15.619 6.051 1.00 88.94 118 LYS A O 1
ATOM 949 N N . VAL A 1 119 ? -17.117 13.429 5.519 1.00 87.62 119 VAL A N 1
ATOM 950 C CA . VAL A 1 119 ? -18.204 13.571 4.537 1.00 87.62 119 VAL A CA 1
ATOM 951 C C . VAL A 1 119 ? -19.581 13.444 5.199 1.00 87.62 119 VAL A C 1
ATOM 953 O O . VAL A 1 119 ? -20.491 14.197 4.854 1.00 87.62 119 VAL A O 1
ATOM 956 N N . SER A 1 120 ? -19.737 12.558 6.192 1.00 81.38 120 SER A N 1
ATOM 957 C CA . SER A 1 120 ? -21.034 12.299 6.840 1.00 81.38 120 SER A CA 1
ATOM 958 C C . SER A 1 120 ? -21.250 13.074 8.143 1.00 81.38 120 SER A C 1
ATOM 960 O O . SER A 1 120 ? -22.387 13.197 8.589 1.00 81.38 120 SER A O 1
ATOM 962 N N . GLY A 1 121 ? -20.188 13.573 8.786 1.00 75.81 121 GLY A N 1
ATOM 963 C CA . GLY A 1 121 ? -20.263 14.231 10.098 1.00 75.81 121 GLY A CA 1
ATOM 964 C C . GLY A 1 121 ? -20.532 13.285 11.278 1.00 75.81 121 GLY A C 1
ATOM 965 O O . GLY A 1 121 ? -20.551 13.735 12.422 1.00 75.81 121 GLY A O 1
ATOM 966 N N . ASP A 1 122 ? -20.715 11.985 11.026 1.00 69.38 122 ASP A N 1
ATOM 967 C CA . ASP A 1 122 ? -21.025 10.978 12.041 1.00 69.38 122 ASP A CA 1
ATOM 968 C C . ASP A 1 122 ? -19.776 10.172 12.428 1.00 69.38 122 ASP A C 1
ATOM 970 O O . ASP A 1 122 ? -19.275 9.335 11.675 1.00 69.38 122 ASP A O 1
ATOM 974 N N . ALA A 1 123 ? -19.275 10.412 13.641 1.00 58.03 123 ALA A N 1
ATOM 975 C CA . ALA A 1 123 ? -18.145 9.679 14.207 1.00 58.03 123 ALA A CA 1
ATOM 976 C C . ALA A 1 123 ? -18.506 8.275 14.733 1.00 58.03 123 ALA A C 1
ATOM 978 O O . ALA A 1 123 ? -17.602 7.492 15.031 1.00 58.03 123 ALA A O 1
ATOM 979 N N . GLY A 1 124 ? -19.795 7.946 14.867 1.00 53.12 124 GLY A N 1
ATOM 980 C CA . GLY A 1 124 ? -20.287 6.707 15.473 1.00 53.12 124 GLY A CA 1
ATOM 981 C C . GLY A 1 124 ? -20.572 5.560 14.497 1.00 53.12 124 GLY A C 1
ATOM 982 O O . GLY A 1 124 ? -20.716 4.421 14.940 1.00 53.12 124 GLY A O 1
ATOM 983 N N . ALA A 1 125 ? -20.632 5.815 13.187 1.00 52.88 125 ALA A N 1
ATOM 984 C CA . ALA A 1 125 ? -21.309 4.916 12.245 1.00 52.88 125 ALA A CA 1
ATOM 985 C C . ALA A 1 125 ? -20.524 3.684 11.745 1.00 52.88 125 ALA A C 1
ATOM 987 O O . ALA A 1 125 ? -21.133 2.791 11.164 1.00 52.88 125 ALA A O 1
ATOM 988 N N . ASN A 1 126 ? -19.198 3.589 11.914 1.00 62.88 126 ASN A N 1
ATOM 989 C CA . ASN A 1 126 ? -18.418 2.641 11.092 1.00 62.88 126 ASN A CA 1
ATOM 990 C C . ASN A 1 126 ? -17.974 1.329 11.757 1.00 62.88 126 ASN A C 1
ATOM 992 O O . ASN A 1 126 ? -17.509 0.435 11.055 1.00 62.88 126 ASN A O 1
ATOM 996 N N . GLY A 1 127 ? -18.087 1.174 13.081 1.00 71.38 127 GLY A N 1
ATOM 997 C CA . GLY A 1 127 ? -17.741 -0.081 13.771 1.00 71.38 127 GLY A CA 1
ATOM 998 C C . GLY A 1 127 ? -16.268 -0.530 13.671 1.00 71.38 127 GLY A C 1
ATOM 999 O O . GLY A 1 127 ? -15.931 -1.604 14.166 1.00 71.38 127 GLY A O 1
ATOM 1000 N N . LEU A 1 128 ? -15.370 0.280 13.091 1.00 87.75 128 LEU A N 1
ATOM 1001 C CA . LEU A 1 128 ? -13.970 -0.102 12.844 1.00 87.75 128 LEU A CA 1
ATOM 1002 C C . LEU A 1 128 ? -13.067 0.028 14.076 1.00 87.75 128 LEU A C 1
ATOM 1004 O O . LEU A 1 128 ? -11.941 -0.458 14.058 1.00 87.75 128 LEU A O 1
ATOM 1008 N N . GLY A 1 129 ? -13.536 0.655 15.160 1.00 87.94 129 GLY A N 1
ATOM 1009 C CA . GLY A 1 129 ? -12.710 0.971 16.331 1.00 87.94 129 GLY A CA 1
ATOM 1010 C C . GLY A 1 129 ? -11.975 -0.234 16.930 1.00 87.94 129 GLY A C 1
ATOM 1011 O O . GLY A 1 129 ? -10.776 -0.152 17.189 1.00 87.94 129 GLY A O 1
ATOM 1012 N N . GLU A 1 130 ? -12.660 -1.366 17.110 1.00 89.94 130 GLU A N 1
ATOM 1013 C CA . GLU A 1 130 ? -12.033 -2.590 17.632 1.00 89.94 130 GLU A CA 1
ATOM 1014 C C . GLU A 1 130 ? -11.070 -3.225 16.623 1.00 89.94 130 GLU A C 1
ATOM 1016 O O . GLU A 1 130 ? -9.977 -3.653 16.995 1.00 89.94 130 GLU A O 1
ATOM 1021 N N . ALA A 1 131 ? -11.424 -3.225 15.337 1.00 93.44 131 ALA A N 1
ATOM 1022 C CA . ALA A 1 131 ? -10.552 -3.737 14.285 1.00 93.44 131 ALA A CA 1
ATOM 1023 C C . ALA A 1 131 ? -9.249 -2.925 14.179 1.00 93.44 131 ALA A C 1
ATOM 1025 O O . ALA A 1 131 ? -8.161 -3.503 14.161 1.00 93.44 131 ALA A O 1
ATOM 1026 N N . SER A 1 132 ? -9.341 -1.592 14.222 1.00 93.50 132 SER A N 1
ATOM 1027 C CA . SER A 1 132 ? -8.183 -0.693 14.238 1.00 93.50 132 SER A CA 1
ATOM 1028 C C . SER A 1 132 ? -7.294 -0.923 15.460 1.00 93.50 132 SER A C 1
ATOM 1030 O O . SER A 1 132 ? -6.074 -0.945 15.321 1.00 93.50 132 SER A O 1
ATOM 1032 N N . LYS A 1 133 ? -7.870 -1.146 16.653 1.00 93.69 133 LYS A N 1
ATOM 1033 C CA . LYS A 1 133 ? -7.090 -1.481 17.861 1.00 93.69 133 LYS A CA 1
ATOM 1034 C C . LYS A 1 133 ? -6.319 -2.790 17.696 1.00 93.69 133 LYS A C 1
ATOM 1036 O O . LYS A 1 133 ? -5.165 -2.864 18.111 1.00 93.69 133 LYS A O 1
ATOM 1041 N N . VAL A 1 134 ? -6.940 -3.806 17.094 1.00 95.38 134 VAL A N 1
ATOM 1042 C CA . VAL A 1 134 ? -6.288 -5.095 16.829 1.00 95.38 134 VAL A CA 1
ATOM 1043 C C . VAL A 1 134 ? -5.142 -4.936 15.831 1.00 95.38 134 VAL A C 1
ATOM 1045 O O . VAL A 1 134 ? -4.040 -5.398 16.114 1.00 95.38 134 VAL A O 1
ATOM 1048 N N . LEU A 1 135 ? -5.370 -4.263 14.699 1.00 95.69 135 LEU A N 1
ATOM 1049 C CA . LEU A 1 135 ? -4.324 -4.027 13.695 1.00 95.69 135 LEU A CA 1
ATOM 1050 C C . LEU A 1 135 ? -3.171 -3.200 14.277 1.00 95.69 135 LEU A C 1
ATOM 1052 O O . LEU A 1 135 ? -2.009 -3.552 14.090 1.00 95.69 135 LEU A O 1
ATOM 1056 N N . PHE A 1 136 ? -3.478 -2.175 15.077 1.00 95.56 136 PHE A N 1
ATOM 1057 C CA . PHE A 1 136 ? -2.458 -1.399 15.777 1.00 95.56 136 PHE A CA 1
ATOM 1058 C C . PHE A 1 136 ? -1.627 -2.259 16.737 1.00 95.56 136 PHE A C 1
ATOM 1060 O O . PHE A 1 136 ? -0.405 -2.150 16.755 1.00 95.56 136 PHE A O 1
ATOM 1067 N N . ALA A 1 137 ? -2.265 -3.143 17.512 1.00 94.69 137 ALA A N 1
ATOM 1068 C CA . ALA A 1 137 ? -1.560 -4.050 18.419 1.00 94.69 137 ALA A CA 1
ATOM 1069 C C . ALA A 1 137 ? -0.618 -5.011 17.669 1.00 94.69 137 ALA A C 1
ATOM 1071 O O . ALA A 1 137 ? 0.460 -5.334 18.166 1.00 94.69 137 ALA A O 1
ATOM 1072 N N . LEU A 1 138 ? -0.989 -5.438 16.456 1.00 93.56 138 LEU A N 1
ATOM 1073 C CA . LEU A 1 138 ? -0.115 -6.233 15.587 1.00 93.56 138 LEU A CA 1
ATOM 1074 C C . LEU A 1 138 ? 1.100 -5.434 15.083 1.00 93.56 138 LEU A C 1
ATOM 1076 O O . LEU A 1 138 ? 2.131 -6.034 14.789 1.00 93.56 138 LEU A O 1
ATOM 1080 N N . CYS A 1 139 ? 1.017 -4.101 15.040 1.00 94.25 139 CYS A N 1
ATOM 1081 C CA . CYS A 1 139 ? 2.122 -3.231 14.632 1.00 94.25 139 CYS A CA 1
ATOM 1082 C C . CYS A 1 139 ? 3.159 -2.979 15.741 1.00 94.25 139 CYS A C 1
ATOM 1084 O O . CYS A 1 139 ? 4.274 -2.564 15.439 1.00 94.25 139 CYS A O 1
ATOM 1086 N N . GLU A 1 140 ? 2.843 -3.207 17.022 1.00 85.88 140 GLU A N 1
ATOM 1087 C CA . GLU A 1 140 ? 3.710 -2.771 18.136 1.00 85.88 140 GLU A CA 1
ATOM 1088 C C . GLU A 1 140 ? 5.096 -3.431 18.159 1.00 85.88 140 GLU A C 1
ATOM 1090 O O . GLU A 1 140 ? 6.031 -2.849 18.703 1.00 85.88 140 GLU A O 1
ATOM 1095 N N . ASN A 1 141 ? 5.238 -4.603 17.534 1.00 78.94 141 ASN A N 1
ATOM 1096 C CA . ASN A 1 141 ? 6.502 -5.338 17.425 1.00 78.94 141 ASN A CA 1
ATOM 1097 C C . ASN A 1 141 ? 6.961 -5.515 15.967 1.00 78.94 141 ASN A C 1
ATOM 1099 O O . ASN A 1 141 ? 7.730 -6.429 15.671 1.00 78.94 141 ASN A O 1
ATOM 1103 N N . GLY A 1 142 ? 6.448 -4.696 15.044 1.00 82.88 142 GLY A N 1
ATOM 1104 C CA . GLY A 1 142 ? 6.768 -4.819 13.626 1.00 82.88 142 GLY A CA 1
ATOM 1105 C C . GLY A 1 142 ? 8.236 -4.511 13.332 1.00 82.88 142 GLY A C 1
ATOM 1106 O O . GLY A 1 142 ? 8.770 -3.488 13.760 1.00 82.88 142 GLY A O 1
ATOM 1107 N N . GLN A 1 143 ? 8.883 -5.400 12.579 1.00 89.62 143 GLN A N 1
ATOM 1108 C CA . GLN A 1 143 ? 10.180 -5.149 1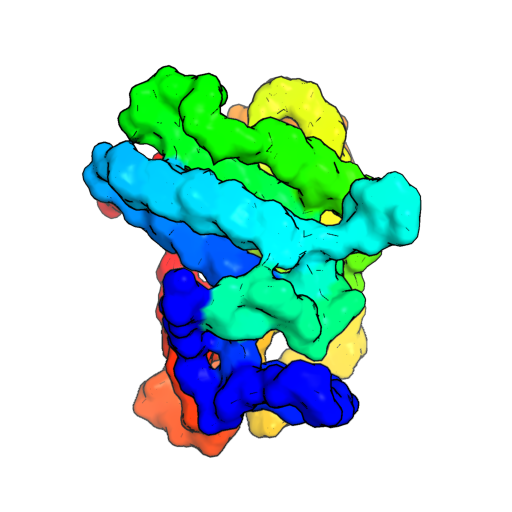1.955 1.00 89.62 143 GLN A CA 1
ATOM 1109 C C . GLN A 1 143 ? 9.925 -4.686 10.525 1.00 89.62 143 GLN A C 1
ATOM 1111 O O . GLN A 1 143 ? 9.540 -5.478 9.671 1.00 89.62 143 GLN A O 1
ATOM 1116 N N . TRP A 1 144 ? 10.077 -3.387 10.288 1.00 94.88 144 TRP A N 1
ATOM 1117 C CA . TRP A 1 144 ? 9.599 -2.776 9.048 1.00 94.88 144 TRP A CA 1
ATOM 1118 C C . TRP A 1 144 ? 10.608 -2.835 7.905 1.00 94.88 144 TRP A C 1
ATOM 1120 O O . TRP A 1 144 ? 10.196 -2.930 6.753 1.00 94.88 144 TRP A O 1
ATOM 1130 N N . ALA A 1 145 ? 11.905 -2.776 8.219 1.00 95.88 145 ALA A N 1
ATOM 1131 C CA . ALA A 1 145 ? 12.960 -2.653 7.220 1.00 95.88 145 ALA A CA 1
ATOM 1132 C C . ALA A 1 145 ? 12.932 -3.804 6.203 1.00 95.88 145 ALA A C 1
ATOM 1134 O O . ALA A 1 145 ? 12.840 -4.979 6.556 1.00 95.88 145 ALA A O 1
ATOM 1135 N N . THR A 1 146 ? 13.054 -3.440 4.933 1.00 95.88 146 THR A N 1
ATOM 1136 C CA . THR A 1 146 ? 13.175 -4.346 3.792 1.00 95.88 146 THR A CA 1
ATOM 1137 C C . THR A 1 146 ? 14.099 -3.703 2.766 1.00 95.88 146 THR A C 1
ATOM 1139 O O . THR A 1 146 ? 14.159 -2.478 2.679 1.00 95.88 146 THR A O 1
ATOM 1142 N N . ASP A 1 147 ? 14.843 -4.509 2.018 1.00 95.50 147 ASP A N 1
ATOM 1143 C CA . ASP A 1 147 ? 15.680 -4.055 0.906 1.00 95.50 147 ASP A CA 1
ATOM 1144 C C . ASP A 1 147 ? 14.931 -4.045 -0.436 1.00 95.50 147 ASP A C 1
ATOM 1146 O O . ASP A 1 147 ? 15.510 -3.698 -1.465 1.00 95.50 147 ASP A O 1
ATOM 1150 N N . ASP A 1 148 ? 13.644 -4.395 -0.425 1.00 96.56 148 ASP A N 1
ATOM 1151 C CA . ASP A 1 148 ? 12.776 -4.344 -1.589 1.00 96.56 148 ASP A CA 1
ATOM 1152 C C . ASP A 1 148 ? 12.313 -2.902 -1.888 1.00 96.56 148 ASP A C 1
ATOM 1154 O O . ASP A 1 148 ? 11.649 -2.296 -1.037 1.00 96.56 148 ASP A O 1
ATOM 1158 N N . PRO A 1 149 ? 12.572 -2.350 -3.095 1.00 98.06 149 PRO A N 1
ATOM 1159 C CA . PRO A 1 149 ? 12.157 -0.993 -3.452 1.00 98.06 149 PRO A CA 1
ATOM 1160 C C . PRO A 1 149 ? 10.652 -0.746 -3.264 1.00 98.06 149 PRO A C 1
ATOM 1162 O O . PRO A 1 149 ? 10.258 0.300 -2.744 1.00 98.06 149 PRO A O 1
ATOM 1165 N N . LEU A 1 150 ? 9.809 -1.723 -3.625 1.00 97.44 150 LEU A N 1
ATOM 1166 C CA . LEU A 1 150 ? 8.356 -1.594 -3.496 1.00 97.44 150 LEU A CA 1
ATOM 1167 C C . LEU A 1 150 ? 7.934 -1.513 -2.029 1.00 97.44 150 LEU A C 1
ATOM 1169 O O . LEU A 1 150 ? 7.133 -0.653 -1.667 1.00 97.44 150 LEU A O 1
ATOM 1173 N N . GLY A 1 151 ? 8.490 -2.384 -1.185 1.00 97.50 151 GLY A N 1
ATOM 1174 C CA . GLY A 1 151 ? 8.248 -2.372 0.254 1.00 97.50 151 GLY A CA 1
ATOM 1175 C C . GLY A 1 151 ? 8.695 -1.071 0.928 1.00 97.50 151 GLY A C 1
ATOM 1176 O O . GLY A 1 151 ? 7.951 -0.521 1.736 1.00 97.50 151 GLY A O 1
ATOM 1177 N N . ILE A 1 152 ? 9.860 -0.523 0.563 1.00 98.50 152 ILE A N 1
ATOM 1178 C CA . ILE A 1 152 ? 10.324 0.782 1.075 1.00 98.50 152 ILE A CA 1
ATOM 1179 C C . ILE A 1 152 ? 9.353 1.896 0.660 1.00 98.50 152 ILE A C 1
ATOM 1181 O O . ILE A 1 152 ? 8.954 2.715 1.490 1.00 98.50 152 ILE A O 1
ATOM 1185 N N . GLY A 1 153 ? 8.936 1.906 -0.609 1.00 98.31 153 GLY A N 1
ATOM 1186 C CA . GLY A 1 153 ? 7.938 2.846 -1.114 1.00 98.31 153 GLY A CA 1
ATOM 1187 C C . GLY A 1 153 ? 6.603 2.757 -0.368 1.00 98.31 153 GLY A C 1
ATOM 1188 O O . GLY A 1 153 ? 6.032 3.782 0.009 1.00 98.31 153 GLY A O 1
ATOM 1189 N N . GLY A 1 154 ? 6.146 1.533 -0.085 1.00 97.94 154 GLY A N 1
ATOM 1190 C CA . GLY A 1 154 ? 4.946 1.255 0.707 1.00 97.94 154 GLY A CA 1
ATOM 1191 C C . GLY A 1 154 ? 5.020 1.803 2.134 1.00 97.94 154 GLY A C 1
ATOM 1192 O O . GLY A 1 154 ? 4.081 2.456 2.584 1.00 97.94 154 GLY A O 1
ATOM 1193 N N . LEU A 1 155 ? 6.156 1.634 2.820 1.00 98.31 155 LEU A N 1
ATOM 1194 C CA . LEU A 1 155 ? 6.357 2.199 4.161 1.00 98.31 155 LEU A CA 1
ATOM 1195 C C . LEU A 1 155 ? 6.304 3.728 4.162 1.00 98.31 155 LEU A C 1
ATOM 1197 O O . LEU A 1 155 ? 5.682 4.318 5.044 1.00 98.31 155 LEU A O 1
ATOM 1201 N N . LEU A 1 156 ? 6.937 4.379 3.182 1.00 98.50 156 LEU A N 1
ATOM 1202 C CA . LEU A 1 156 ? 6.911 5.839 3.063 1.00 98.50 156 LEU A CA 1
ATOM 1203 C C . LEU A 1 156 ? 5.500 6.356 2.752 1.00 98.50 156 LEU A C 1
ATOM 1205 O O . LEU A 1 156 ? 5.083 7.378 3.301 1.00 98.50 156 LEU A O 1
ATOM 1209 N N . PHE A 1 157 ? 4.743 5.628 1.929 1.00 98.06 157 PHE A N 1
ATOM 1210 C CA . PHE A 1 157 ? 3.331 5.906 1.679 1.00 98.06 157 PHE A CA 1
ATOM 1211 C C . PHE A 1 157 ? 2.494 5.816 2.965 1.00 98.06 157 PHE A C 1
ATOM 1213 O O . PHE A 1 157 ? 1.762 6.753 3.297 1.00 98.06 157 PHE A O 1
ATOM 1220 N N . ASP A 1 158 ? 2.642 4.741 3.739 1.00 97.81 158 ASP A N 1
ATOM 1221 C CA . ASP A 1 158 ? 1.938 4.568 5.014 1.00 97.81 158 ASP A CA 1
ATOM 1222 C C . ASP A 1 158 ? 2.347 5.606 6.059 1.00 97.81 158 ASP A C 1
ATOM 1224 O O . ASP A 1 158 ? 1.489 6.152 6.756 1.00 97.81 158 ASP A O 1
ATOM 1228 N N . ALA A 1 159 ? 3.637 5.939 6.136 1.00 97.12 159 ALA A N 1
ATOM 1229 C CA . ALA A 1 159 ? 4.141 7.007 6.990 1.00 97.12 159 ALA A CA 1
ATOM 1230 C C . ALA A 1 159 ? 3.511 8.356 6.627 1.00 97.12 159 ALA A C 1
ATOM 1232 O O . ALA A 1 159 ? 3.108 9.110 7.513 1.00 97.12 159 ALA A O 1
ATOM 1233 N N . CYS A 1 160 ? 3.380 8.651 5.334 1.00 96.62 160 CYS A N 1
ATOM 1234 C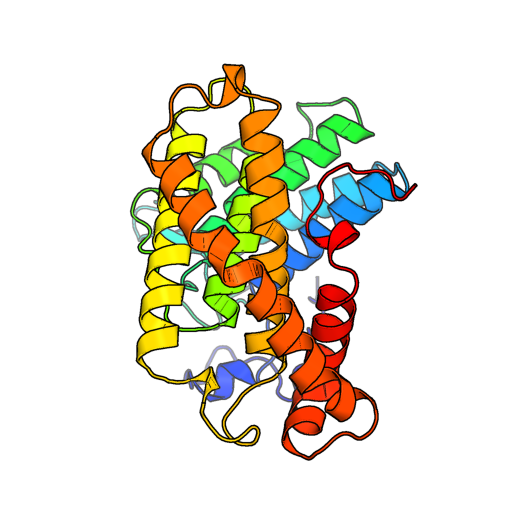 CA . CYS A 1 160 ? 2.778 9.886 4.849 1.00 96.62 160 CYS A CA 1
ATOM 1235 C C . CYS A 1 160 ? 1.300 9.993 5.215 1.00 96.62 160 CYS A C 1
ATOM 1237 O O . CYS A 1 160 ? 0.870 11.015 5.756 1.00 96.62 160 CYS A O 1
ATOM 1239 N N . ARG A 1 161 ? 0.531 8.923 4.994 1.00 95.88 161 ARG A N 1
ATOM 1240 C CA . ARG A 1 161 ? -0.883 8.869 5.382 1.00 95.88 161 ARG A CA 1
ATOM 1241 C C . ARG A 1 161 ? -1.055 8.970 6.896 1.00 95.88 161 ARG A C 1
ATOM 1243 O O . ARG A 1 161 ? -1.854 9.772 7.373 1.00 95.88 161 ARG A O 1
ATOM 1250 N N . LEU A 1 162 ? -0.264 8.225 7.671 1.00 94.50 162 LEU A N 1
ATOM 1251 C CA . LEU A 1 162 ? -0.302 8.291 9.133 1.00 94.50 162 LEU A CA 1
ATOM 1252 C C . LEU A 1 162 ? 0.062 9.691 9.649 1.00 94.50 162 LEU A C 1
ATOM 1254 O O . LEU A 1 162 ? -0.583 10.183 10.569 1.00 94.50 162 LEU A O 1
ATOM 1258 N N . CYS A 1 163 ? 1.047 10.355 9.039 1.00 93.00 163 CYS A N 1
ATOM 1259 C CA . CYS A 1 163 ? 1.446 11.722 9.375 1.00 93.00 163 CYS A CA 1
ATOM 1260 C C . CYS A 1 163 ? 0.318 12.742 9.144 1.00 93.00 163 CYS A C 1
ATOM 1262 O O . CYS A 1 163 ? 0.167 13.663 9.940 1.00 93.00 163 CYS A O 1
ATOM 1264 N N . GLN A 1 164 ? -0.500 12.561 8.104 1.00 92.50 164 GLN A N 1
ATOM 1265 C CA . GLN A 1 164 ? -1.648 13.429 7.810 1.00 92.50 164 GLN A CA 1
ATOM 1266 C C . GLN A 1 164 ? -2.878 13.130 8.687 1.00 92.50 164 GLN A C 1
ATOM 1268 O O . GLN A 1 164 ? -3.707 14.006 8.915 1.00 92.50 164 GLN A O 1
ATOM 1273 N N . LEU A 1 165 ? -3.007 11.896 9.188 1.00 90.94 165 LEU A N 1
ATOM 1274 C CA . LEU A 1 165 ? -4.157 11.441 9.984 1.00 90.94 165 LEU A CA 1
ATOM 1275 C C . LEU A 1 165 ? -3.943 11.524 11.500 1.00 90.94 165 LEU A C 1
ATOM 1277 O O . LEU A 1 165 ? -4.912 11.429 12.266 1.00 90.94 165 LEU A O 1
ATOM 1281 N N . VAL A 1 166 ? -2.693 11.618 11.959 1.00 83.94 166 VAL A N 1
ATOM 1282 C CA . VAL A 1 166 ? -2.377 11.572 13.386 1.00 83.94 166 VAL A CA 1
ATOM 1283 C C . VAL A 1 166 ? -2.921 12.815 14.087 1.00 83.94 166 VAL A C 1
ATOM 1285 O O . VAL A 1 166 ? -2.477 13.940 13.887 1.00 83.94 166 VAL A O 1
ATOM 1288 N N . GLY A 1 167 ? -3.925 12.607 14.937 1.00 69.19 167 GLY A N 1
ATOM 1289 C CA . GLY A 1 167 ? -4.519 13.683 15.721 1.00 69.19 167 GLY A CA 1
ATOM 1290 C C . GLY A 1 167 ? -3.565 14.210 16.797 1.00 69.19 167 GLY A C 1
ATOM 1291 O O . GLY A 1 167 ? -2.632 13.526 17.235 1.00 69.19 167 GLY A O 1
ATOM 1292 N N . GLN A 1 168 ? -3.850 15.419 17.291 1.00 61.22 168 GLN A N 1
ATOM 1293 C CA . GLN A 1 168 ? -3.088 16.033 18.378 1.00 61.22 168 GLN A CA 1
ATOM 1294 C C . GLN A 1 168 ? -2.910 15.060 19.557 1.00 61.22 168 GLN A C 1
ATOM 1296 O O . GLN A 1 168 ? -3.878 14.509 20.078 1.00 61.22 168 GLN A O 1
ATOM 1301 N N . ARG A 1 169 ? -1.661 14.897 20.017 1.00 61.94 169 ARG A N 1
ATOM 1302 C CA . ARG A 1 169 ? -1.285 14.130 21.222 1.00 61.94 169 ARG A CA 1
ATOM 1303 C C . ARG A 1 169 ? -1.494 12.607 21.161 1.00 61.94 169 ARG A C 1
ATOM 1305 O O . ARG A 1 169 ? -1.397 11.963 22.208 1.00 61.94 169 ARG A O 1
ATOM 1312 N N . ASN A 1 170 ? -1.675 11.989 19.988 1.00 83.50 170 ASN A N 1
ATOM 1313 C CA . ASN A 1 170 ? -1.647 10.522 19.896 1.00 83.50 170 ASN A CA 1
ATOM 1314 C C . ASN A 1 170 ? -0.206 9.975 19.928 1.00 83.50 170 ASN A C 1
ATOM 1316 O O . ASN A 1 170 ? 0.395 9.614 18.917 1.00 83.50 170 ASN A O 1
ATOM 1320 N N . GLY A 1 171 ? 0.372 9.915 21.130 1.00 87.94 171 GLY A N 1
ATOM 1321 C CA . GLY A 1 171 ? 1.770 9.528 21.328 1.00 87.94 171 GLY A CA 1
ATOM 1322 C C . GLY A 1 171 ? 2.127 8.115 20.848 1.00 87.94 171 GLY A C 1
ATOM 1323 O O . GLY A 1 171 ? 3.291 7.887 20.523 1.00 87.94 171 GLY A O 1
ATOM 1324 N N . ARG A 1 172 ? 1.162 7.182 20.794 1.00 91.50 172 ARG A N 1
ATOM 1325 C CA . ARG A 1 172 ? 1.378 5.810 20.295 1.00 91.50 172 ARG A CA 1
ATOM 1326 C C . ARG A 1 172 ? 1.516 5.788 18.773 1.00 91.50 172 ARG A C 1
ATOM 1328 O O . ARG A 1 172 ? 2.494 5.238 18.282 1.00 91.50 172 ARG A O 1
ATOM 1335 N N . GLU A 1 173 ? 0.600 6.431 18.050 1.00 92.38 173 GLU A N 1
ATOM 1336 C CA . GLU A 1 173 ? 0.669 6.547 16.584 1.00 92.38 173 GLU A CA 1
ATOM 1337 C C . GLU A 1 173 ? 1.914 7.315 16.133 1.00 92.38 173 GLU A C 1
ATOM 1339 O O . GLU A 1 173 ? 2.594 6.891 15.207 1.00 92.38 173 GLU A O 1
ATOM 1344 N N . LEU A 1 174 ? 2.293 8.380 16.846 1.00 91.25 174 LEU A N 1
ATOM 1345 C CA . LEU A 1 174 ? 3.527 9.112 16.545 1.00 91.25 174 LEU A CA 1
ATOM 1346 C C . LEU A 1 174 ? 4.801 8.270 16.753 1.00 91.25 174 LEU A C 1
ATOM 1348 O O . LEU A 1 174 ? 5.779 8.464 16.040 1.00 91.25 174 LEU A O 1
ATOM 1352 N N . ARG A 1 175 ? 4.824 7.344 17.725 1.00 92.38 175 ARG A N 1
ATOM 1353 C CA . ARG A 1 175 ? 5.944 6.390 17.868 1.00 92.38 175 ARG A CA 1
ATOM 1354 C C . ARG A 1 175 ? 5.947 5.350 16.751 1.00 92.38 175 ARG A C 1
ATOM 1356 O O . ARG A 1 175 ? 7.013 4.994 16.266 1.00 92.38 175 ARG A O 1
ATOM 1363 N N . LEU A 1 176 ? 4.770 4.884 16.330 1.00 94.50 176 LEU A N 1
ATOM 1364 C CA . LEU A 1 176 ? 4.661 4.005 15.167 1.00 94.50 176 LEU A CA 1
ATOM 1365 C C . LEU A 1 176 ? 5.199 4.705 13.910 1.00 94.50 176 LEU A C 1
ATOM 1367 O O . LEU A 1 176 ? 6.013 4.117 13.210 1.00 94.50 176 LEU A O 1
ATOM 1371 N N . LEU A 1 177 ? 4.827 5.969 13.679 1.00 94.69 177 LEU A N 1
ATOM 1372 C CA . LEU A 1 177 ? 5.355 6.783 12.581 1.00 94.69 177 LEU A CA 1
ATOM 1373 C C . LEU A 1 177 ? 6.890 6.847 12.602 1.00 94.69 177 LEU A C 1
ATOM 1375 O O . LEU A 1 177 ? 7.521 6.627 11.574 1.00 94.69 177 LEU A O 1
ATOM 1379 N N . GLU A 1 178 ? 7.501 7.095 13.763 1.00 94.19 178 GLU A N 1
ATOM 1380 C CA . GLU A 1 178 ? 8.965 7.077 13.908 1.00 94.19 178 GLU A CA 1
ATOM 1381 C C . GLU A 1 178 ? 9.576 5.721 13.554 1.00 94.19 178 GLU A C 1
ATOM 1383 O O . GLU A 1 178 ? 10.569 5.675 12.833 1.00 94.19 178 GLU A O 1
ATOM 1388 N N . HIS A 1 179 ? 8.984 4.618 14.021 1.00 95.62 179 HIS A N 1
ATOM 1389 C CA . HIS A 1 179 ? 9.475 3.276 13.706 1.00 95.62 179 HIS A CA 1
ATOM 1390 C C . HIS A 1 179 ? 9.351 2.946 12.211 1.00 95.62 179 HIS A C 1
ATOM 1392 O O . HIS A 1 179 ? 10.269 2.358 11.643 1.00 95.62 179 HIS A O 1
ATOM 1398 N N . VAL A 1 180 ? 8.252 3.338 11.563 1.00 97.31 180 VAL A N 1
ATOM 1399 C CA . VAL A 1 180 ? 8.042 3.141 10.117 1.00 97.31 180 VAL A CA 1
ATOM 1400 C C . VAL A 1 180 ? 9.032 3.983 9.307 1.00 97.31 180 VAL A C 1
ATOM 1402 O O . VAL A 1 180 ? 9.654 3.476 8.373 1.00 97.31 180 VAL A O 1
ATOM 1405 N N . MET A 1 181 ? 9.254 5.242 9.698 1.00 97.38 181 MET A N 1
ATOM 1406 C CA . MET A 1 181 ? 10.255 6.117 9.074 1.00 97.38 181 MET A CA 1
ATOM 1407 C C . MET A 1 181 ? 11.678 5.575 9.250 1.00 97.38 181 MET A C 1
ATOM 1409 O O . MET A 1 181 ? 12.464 5.601 8.304 1.00 97.38 181 MET A O 1
ATOM 1413 N N . GLN A 1 182 ? 11.999 5.034 10.429 1.00 97.50 182 GLN A N 1
ATOM 1414 C CA . GLN A 1 182 ? 13.281 4.376 10.685 1.00 97.50 182 GLN A CA 1
ATOM 1415 C C . GLN A 1 182 ? 13.458 3.156 9.775 1.00 97.50 182 GLN A C 1
ATOM 1417 O O . GLN A 1 182 ? 14.471 3.055 9.093 1.00 97.50 182 GLN A O 1
ATOM 1422 N N . GLY A 1 183 ? 12.449 2.281 9.688 1.00 97.62 183 GLY A N 1
ATOM 1423 C CA . GLY A 1 183 ? 12.485 1.117 8.799 1.00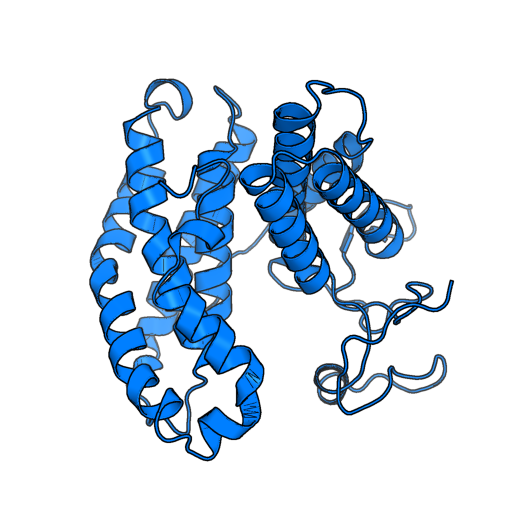 97.62 183 GLY A CA 1
ATOM 1424 C C . GLY A 1 183 ? 12.613 1.480 7.319 1.00 97.62 183 GLY A C 1
ATOM 1425 O O . GLY A 1 183 ? 13.328 0.800 6.588 1.0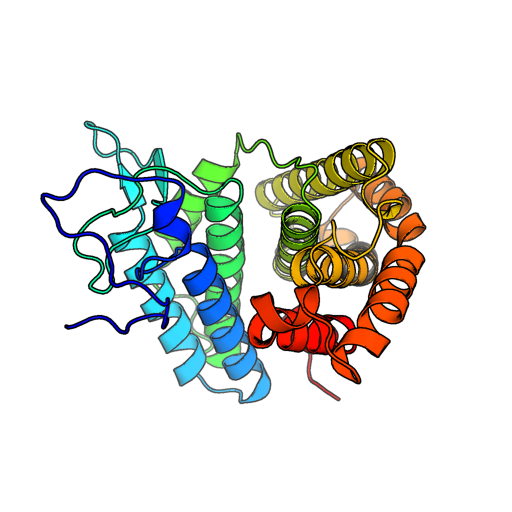0 97.62 183 GLY A O 1
ATOM 1426 N N . SER A 1 184 ? 11.982 2.579 6.893 1.00 98.19 184 SER A N 1
ATOM 1427 C CA . SER A 1 184 ? 12.118 3.118 5.533 1.00 98.19 184 SER A CA 1
ATOM 1428 C C . SER A 1 184 ? 13.552 3.577 5.253 1.00 98.19 184 SER A C 1
ATOM 1430 O O . SER A 1 184 ? 14.130 3.217 4.229 1.00 98.19 184 SER A O 1
ATOM 1432 N N . GLY A 1 185 ? 14.148 4.336 6.181 1.00 97.94 185 GLY A N 1
ATOM 1433 C CA . GLY A 1 185 ? 15.536 4.791 6.084 1.00 97.94 185 GLY A CA 1
ATOM 1434 C C . GLY A 1 185 ? 16.535 3.635 6.084 1.00 97.94 185 GLY A C 1
ATOM 1435 O O . GLY A 1 185 ? 17.397 3.568 5.210 1.00 97.94 185 GLY A O 1
ATOM 1436 N N . ASP A 1 186 ? 16.393 2.690 7.014 1.00 97.62 186 ASP A N 1
ATOM 1437 C CA . ASP A 1 186 ? 17.268 1.518 7.106 1.00 97.62 186 ASP A CA 1
ATOM 1438 C C . ASP A 1 186 ? 17.166 0.645 5.850 1.00 97.62 186 ASP A C 1
ATOM 1440 O O . ASP A 1 186 ? 18.191 0.261 5.282 1.00 97.62 186 ASP A O 1
ATOM 1444 N N . GLY A 1 187 ? 15.943 0.391 5.375 1.00 97.62 187 GLY A N 1
ATOM 1445 C CA . GLY A 1 187 ? 15.680 -0.359 4.149 1.00 97.62 187 GLY A CA 1
ATOM 1446 C C . GLY A 1 187 ? 16.316 0.280 2.917 1.00 97.62 187 GLY A C 1
ATOM 1447 O O . GLY A 1 187 ? 17.050 -0.385 2.183 1.00 97.62 187 GLY A O 1
ATOM 1448 N N . LEU A 1 188 ? 16.140 1.596 2.746 1.00 97.88 188 LEU A N 1
ATOM 1449 C CA . LEU A 1 188 ? 16.770 2.352 1.661 1.00 97.88 188 LEU A CA 1
ATOM 1450 C C . LEU A 1 188 ? 18.299 2.239 1.708 1.00 97.88 188 LEU A C 1
ATOM 1452 O O . LEU A 1 188 ? 18.936 1.959 0.691 1.00 97.88 188 LEU A O 1
ATOM 1456 N N . MET A 1 189 ? 18.901 2.391 2.890 1.00 96.94 189 MET A N 1
ATOM 1457 C CA . MET A 1 189 ? 20.351 2.274 3.051 1.00 96.94 189 MET A CA 1
ATOM 1458 C C . MET A 1 189 ? 20.867 0.859 2.760 1.00 96.94 189 MET A C 1
ATOM 1460 O O . MET A 1 189 ? 21.963 0.718 2.213 1.00 96.94 189 MET A O 1
ATOM 1464 N N . ILE A 1 190 ? 20.113 -0.187 3.111 1.00 96.88 190 ILE A N 1
ATOM 1465 C CA . ILE A 1 190 ? 20.453 -1.575 2.766 1.00 96.88 190 ILE A CA 1
ATOM 1466 C C . ILE A 1 190 ? 20.378 -1.760 1.248 1.00 96.88 190 ILE A C 1
ATOM 1468 O O . ILE A 1 190 ? 21.372 -2.164 0.644 1.00 96.88 190 ILE A O 1
ATOM 1472 N N . MET A 1 191 ? 19.255 -1.391 0.623 1.00 96.81 191 MET A N 1
ATOM 1473 C CA . MET A 1 191 ? 19.034 -1.519 -0.820 1.00 96.81 191 MET A CA 1
ATOM 1474 C C . MET A 1 191 ? 20.143 -0.826 -1.624 1.00 96.81 191 MET A C 1
ATOM 1476 O O . MET A 1 191 ? 20.736 -1.437 -2.517 1.00 96.81 191 MET A O 1
ATOM 1480 N N . LEU A 1 192 ? 20.491 0.418 -1.278 1.00 95.62 192 LEU A N 1
ATOM 1481 C CA . LEU A 1 192 ? 21.540 1.182 -1.961 1.00 95.62 192 LEU A CA 1
ATOM 1482 C C . LEU A 1 192 ? 22.915 0.502 -1.882 1.00 95.62 192 LEU A C 1
ATOM 1484 O O . LEU A 1 192 ? 23.652 0.483 -2.872 1.00 95.62 192 LEU A O 1
ATOM 1488 N N . LYS A 1 193 ? 23.254 -0.111 -0.740 1.00 96.12 193 LYS A N 1
ATOM 1489 C CA . LYS A 1 193 ? 24.520 -0.846 -0.564 1.00 96.12 193 LYS A CA 1
ATOM 1490 C C . LYS A 1 193 ? 24.613 -2.094 -1.441 1.00 96.12 193 LYS A C 1
ATOM 1492 O O . LYS A 1 193 ? 25.719 -2.456 -1.833 1.00 96.12 193 LYS A O 1
ATOM 1497 N N . THR A 1 194 ? 23.490 -2.728 -1.785 1.00 94.38 194 THR A N 1
ATOM 1498 C CA . THR A 1 194 ? 23.488 -3.902 -2.681 1.00 94.38 194 THR A CA 1
ATOM 1499 C C . THR A 1 194 ? 23.832 -3.557 -4.134 1.00 94.38 194 THR A C 1
ATOM 1501 O O . THR A 1 194 ? 24.089 -4.455 -4.937 1.00 94.38 194 THR A O 1
ATOM 1504 N N . GLY A 1 195 ? 23.801 -2.269 -4.500 1.00 93.00 195 GLY A N 1
ATOM 1505 C CA . GLY A 1 195 ? 23.963 -1.830 -5.883 1.00 93.00 195 GLY A CA 1
ATOM 1506 C C . GLY A 1 195 ? 22.792 -2.217 -6.790 1.00 93.00 195 GLY A C 1
ATOM 1507 O O . GLY A 1 195 ? 22.980 -2.253 -8.002 1.00 93.00 195 GLY A O 1
ATOM 1508 N N . TYR A 1 196 ? 21.604 -2.499 -6.238 1.00 93.12 196 TYR A N 1
ATOM 1509 C CA . TYR A 1 196 ? 20.403 -2.885 -6.993 1.00 93.12 196 TYR A CA 1
ATOM 1510 C C . TYR A 1 196 ? 20.136 -1.969 -8.201 1.00 93.12 196 TYR A C 1
ATOM 1512 O O . TYR A 1 196 ? 20.052 -2.447 -9.329 1.00 93.12 196 TYR A O 1
ATOM 1520 N N . LEU A 1 197 ? 20.139 -0.648 -7.987 1.00 93.94 197 LEU A N 1
ATOM 1521 C CA . LEU A 1 197 ? 19.890 0.359 -9.030 1.00 93.94 197 LEU A CA 1
ATOM 1522 C C . LEU A 1 197 ? 21.016 0.492 -10.072 1.00 93.94 197 LEU A C 1
ATOM 1524 O O . LEU A 1 197 ? 20.863 1.205 -11.058 1.00 93.94 197 LEU A O 1
ATOM 1528 N N . LYS A 1 198 ? 22.160 -0.173 -9.865 1.00 93.94 198 LYS A N 1
ATOM 1529 C CA . LYS A 1 198 ? 23.280 -0.210 -10.821 1.00 93.94 198 LYS A CA 1
ATOM 1530 C C . LYS A 1 198 ? 23.213 -1.419 -11.755 1.00 93.94 198 LYS A C 1
ATOM 1532 O O . LYS A 1 198 ? 24.065 -1.557 -12.628 1.00 93.94 198 LYS A O 1
ATOM 1537 N N . ARG A 1 199 ? 22.256 -2.327 -11.544 1.00 94.62 199 ARG A N 1
ATOM 1538 C CA . ARG A 1 199 ? 22.070 -3.504 -12.397 1.00 94.62 199 ARG A CA 1
ATOM 1539 C C . ARG A 1 199 ? 21.495 -3.093 -13.763 1.00 94.62 199 ARG A C 1
ATOM 1541 O O . ARG A 1 199 ? 20.813 -2.066 -13.839 1.00 94.62 199 ARG A O 1
ATOM 1548 N N . PRO A 1 200 ? 21.728 -3.898 -14.816 1.00 93.50 200 PRO A N 1
ATOM 1549 C CA . PRO A 1 200 ? 21.005 -3.777 -16.080 1.00 93.50 200 PRO A CA 1
ATOM 1550 C C . PRO A 1 200 ? 19.486 -3.779 -15.874 1.00 93.50 200 PRO A C 1
ATOM 1552 O O . PRO A 1 200 ? 18.985 -4.418 -14.942 1.00 93.50 200 PRO A O 1
ATOM 1555 N N . VAL A 1 201 ? 18.763 -3.064 -16.735 1.00 91.62 201 VAL A N 1
ATOM 1556 C CA . VAL A 1 201 ? 17.310 -2.844 -16.622 1.00 91.62 201 VAL A CA 1
ATOM 1557 C C . VAL A 1 201 ? 16.532 -4.159 -16.741 1.00 91.62 201 VAL A C 1
ATOM 1559 O O . VAL A 1 201 ? 15.589 -4.387 -15.990 1.00 91.62 201 VAL A O 1
ATOM 1562 N N . GLU A 1 202 ? 17.004 -5.094 -17.563 1.00 90.25 202 GLU A N 1
ATOM 1563 C CA . GLU A 1 202 ? 16.473 -6.456 -17.702 1.00 90.25 202 GLU A CA 1
ATOM 1564 C C . GLU A 1 202 ? 16.553 -7.320 -16.424 1.00 90.25 202 GLU A C 1
ATOM 1566 O O . GLU A 1 202 ? 15.948 -8.390 -16.352 1.00 90.25 202 GLU A O 1
ATOM 1571 N N . HIS A 1 203 ? 17.277 -6.875 -15.392 1.00 91.50 203 HIS A N 1
ATOM 1572 C CA . HIS A 1 203 ? 17.330 -7.518 -14.071 1.00 91.50 203 HIS A CA 1
ATOM 1573 C C . HIS A 1 203 ? 16.600 -6.722 -12.982 1.00 91.50 203 HIS A C 1
ATOM 1575 O O . HIS A 1 203 ? 16.747 -7.006 -11.787 1.00 91.50 203 HIS A O 1
ATOM 1581 N N . ARG A 1 204 ? 15.847 -5.702 -13.387 1.00 94.56 204 ARG A N 1
ATOM 1582 C CA . ARG A 1 204 ? 15.123 -4.768 -12.529 1.00 94.56 204 ARG A CA 1
ATOM 1583 C C . ARG A 1 204 ? 13.639 -4.822 -12.872 1.00 94.56 204 ARG A C 1
ATOM 1585 O O . ARG A 1 204 ? 13.251 -5.270 -13.945 1.00 94.56 204 ARG A O 1
ATOM 1592 N N . LEU A 1 205 ? 12.798 -4.409 -11.929 1.00 95.94 205 LEU A N 1
ATOM 1593 C CA . LEU A 1 205 ? 11.344 -4.438 -12.092 1.00 95.94 205 LEU A CA 1
ATOM 1594 C C . LEU A 1 205 ? 10.797 -3.022 -11.942 1.00 95.94 205 LEU A C 1
ATOM 1596 O O . LEU A 1 205 ? 10.853 -2.462 -10.845 1.00 95.94 205 LEU A O 1
ATOM 1600 N N . ALA A 1 206 ? 10.246 -2.477 -13.030 1.00 97.69 206 ALA A N 1
ATOM 1601 C CA . ALA A 1 206 ? 9.789 -1.091 -13.093 1.00 97.69 206 ALA A CA 1
ATOM 1602 C C . ALA A 1 206 ? 8.801 -0.752 -11.977 1.00 97.69 206 ALA A C 1
ATOM 1604 O O . ALA A 1 206 ? 9.059 0.157 -11.193 1.00 97.69 206 ALA A O 1
ATOM 1605 N N . PHE A 1 207 ? 7.728 -1.533 -11.813 1.00 97.69 207 PHE A N 1
ATOM 1606 C CA . PHE A 1 207 ? 6.741 -1.289 -10.758 1.00 97.69 207 PHE A CA 1
ATOM 1607 C C . PHE A 1 207 ? 7.339 -1.238 -9.343 1.00 97.69 207 PHE A C 1
ATOM 1609 O O . PHE A 1 207 ? 6.822 -0.508 -8.497 1.00 97.69 207 PHE A O 1
ATOM 1616 N N . ARG A 1 208 ? 8.423 -1.980 -9.056 1.00 97.88 208 ARG A N 1
ATOM 1617 C CA . ARG A 1 208 ? 9.050 -1.945 -7.726 1.00 97.88 208 ARG A CA 1
ATOM 1618 C C . ARG A 1 208 ? 9.754 -0.620 -7.491 1.00 97.88 208 ARG A C 1
ATOM 1620 O O . ARG A 1 208 ? 9.579 0.002 -6.447 1.00 97.88 208 ARG A O 1
ATOM 1627 N N . GLU A 1 209 ? 10.526 -0.180 -8.472 1.00 98.50 209 GLU A N 1
ATOM 1628 C CA . GLU A 1 209 ? 11.277 1.070 -8.388 1.00 98.50 209 GLU A CA 1
ATOM 1629 C C . GLU A 1 209 ? 10.373 2.291 -8.465 1.00 98.50 209 GLU A C 1
ATOM 1631 O O . GLU A 1 209 ? 10.543 3.223 -7.688 1.00 98.50 209 GLU A O 1
ATOM 1636 N N . LEU A 1 210 ? 9.359 2.265 -9.328 1.00 98.69 210 LEU A N 1
ATOM 1637 C CA . LEU A 1 210 ? 8.332 3.301 -9.379 1.00 98.69 210 LEU A CA 1
ATOM 1638 C C . LEU A 1 210 ? 7.572 3.386 -8.046 1.00 98.69 210 LEU A C 1
ATOM 1640 O O . LEU A 1 210 ? 7.254 4.480 -7.591 1.00 98.69 210 LEU A O 1
ATOM 1644 N N . GLY A 1 211 ? 7.374 2.258 -7.353 1.00 98.31 211 GLY A N 1
ATOM 1645 C CA . GLY A 1 211 ? 6.853 2.239 -5.984 1.00 98.31 211 GLY A CA 1
ATOM 1646 C C . GLY A 1 211 ? 7.738 2.996 -4.997 1.00 98.31 211 GLY A C 1
ATOM 1647 O O . GLY A 1 211 ? 7.238 3.819 -4.227 1.00 98.31 211 GLY A O 1
ATOM 1648 N N . LEU A 1 212 ? 9.056 2.784 -5.062 1.00 98.69 212 LEU A N 1
ATOM 1649 C CA . LEU A 1 212 ? 10.022 3.576 -4.298 1.00 98.69 212 LEU A CA 1
ATOM 1650 C C . LEU A 1 212 ? 9.946 5.064 -4.670 1.00 98.69 212 LEU A C 1
ATOM 1652 O O . LEU A 1 212 ? 9.909 5.910 -3.777 1.00 98.69 212 LEU A O 1
ATOM 1656 N N . ALA A 1 213 ? 9.888 5.387 -5.964 1.00 98.62 213 ALA A N 1
ATOM 1657 C CA . ALA A 1 213 ? 9.814 6.762 -6.447 1.00 98.62 213 ALA A CA 1
ATOM 1658 C C . ALA A 1 213 ? 8.581 7.495 -5.898 1.00 98.62 213 ALA A C 1
ATOM 1660 O O . ALA A 1 213 ? 8.726 8.618 -5.411 1.00 98.62 213 ALA A O 1
ATOM 1661 N N . ILE A 1 214 ? 7.407 6.851 -5.894 1.00 98.56 214 ILE A N 1
ATOM 1662 C CA . ILE A 1 214 ? 6.175 7.372 -5.278 1.00 98.56 214 ILE A CA 1
ATOM 1663 C C . ILE A 1 214 ? 6.385 7.614 -3.779 1.00 98.56 214 ILE A C 1
ATOM 1665 O O . ILE A 1 214 ? 6.084 8.696 -3.277 1.00 98.56 214 ILE A O 1
ATOM 1669 N N . GLY A 1 215 ? 6.942 6.637 -3.057 1.00 98.19 215 GLY A N 1
ATOM 1670 C CA . GLY A 1 215 ? 7.196 6.760 -1.620 1.00 98.19 215 GLY A CA 1
ATOM 1671 C C . GLY A 1 215 ? 8.150 7.907 -1.269 1.00 98.19 215 GLY A C 1
ATOM 1672 O O . GLY A 1 215 ? 7.898 8.657 -0.328 1.00 98.19 215 GLY A O 1
ATOM 1673 N N . LEU A 1 216 ? 9.212 8.117 -2.050 1.00 98.25 216 LEU A N 1
ATOM 1674 C CA . LEU A 1 216 ? 10.156 9.222 -1.839 1.00 98.25 216 LEU A CA 1
ATOM 1675 C C . LEU A 1 216 ? 9.478 10.599 -1.961 1.00 98.25 216 LEU A C 1
ATOM 1677 O O . LEU A 1 216 ? 9.793 11.505 -1.187 1.00 98.25 216 LEU A O 1
ATOM 1681 N N . ARG A 1 217 ? 8.475 10.748 -2.840 1.00 97.88 217 ARG A N 1
ATOM 1682 C CA . ARG A 1 217 ? 7.663 11.982 -2.952 1.00 97.88 217 ARG A CA 1
ATOM 1683 C C . ARG A 1 217 ? 6.769 12.240 -1.741 1.00 97.88 217 ARG A C 1
ATOM 1685 O O . ARG A 1 217 ? 6.270 13.352 -1.568 1.00 97.88 217 ARG A O 1
ATOM 1692 N N . ALA A 1 218 ? 6.595 11.249 -0.875 1.00 97.00 218 ALA A N 1
ATOM 1693 C CA . ALA A 1 218 ? 5.838 11.382 0.359 1.00 97.00 218 ALA A CA 1
ATOM 1694 C C . ALA A 1 218 ? 6.636 12.109 1.460 1.00 97.00 218 ALA A C 1
ATOM 1696 O O . ALA A 1 218 ? 6.049 12.744 2.341 1.00 97.00 218 ALA A O 1
ATOM 1697 N N . VAL A 1 219 ? 7.974 12.091 1.392 1.00 97.19 219 VAL A N 1
ATOM 1698 C CA . VAL A 1 219 ? 8.857 12.675 2.417 1.00 97.19 219 VAL A CA 1
ATOM 1699 C C . VAL A 1 219 ? 8.701 14.202 2.527 1.00 97.19 219 VAL A C 1
ATOM 1701 O O . VAL A 1 219 ? 8.531 14.690 3.649 1.00 97.19 219 VAL A O 1
ATOM 1704 N N . PRO A 1 220 ? 8.650 14.986 1.427 1.00 95.19 220 PRO A N 1
ATOM 1705 C CA . PRO A 1 220 ? 8.346 16.415 1.511 1.00 95.19 220 PRO A CA 1
ATOM 1706 C C . PRO A 1 220 ? 6.981 16.727 2.144 1.00 95.19 220 PRO A C 1
ATOM 1708 O O . PRO A 1 220 ? 6.845 17.736 2.838 1.00 95.19 220 PRO A O 1
ATOM 1711 N N . ILE A 1 221 ? 5.967 15.874 1.944 1.00 93.81 221 ILE A N 1
ATOM 1712 C CA . ILE A 1 221 ? 4.642 16.036 2.569 1.00 93.81 221 ILE A CA 1
ATOM 1713 C C . ILE A 1 221 ? 4.754 15.830 4.085 1.00 93.81 221 ILE A C 1
ATOM 1715 O O . ILE A 1 221 ? 4.297 16.680 4.852 1.00 93.81 221 ILE A O 1
ATOM 1719 N N . ILE A 1 222 ? 5.440 14.766 4.520 1.00 93.94 222 ILE A N 1
ATOM 1720 C CA . ILE A 1 222 ? 5.710 14.482 5.941 1.00 93.94 222 ILE A CA 1
ATOM 1721 C C . ILE A 1 222 ? 6.466 15.648 6.595 1.00 93.94 222 ILE A C 1
ATOM 1723 O O . ILE A 1 222 ? 6.115 16.084 7.697 1.00 93.94 222 ILE A O 1
ATOM 1727 N N . ALA A 1 223 ? 7.479 16.191 5.911 1.00 93.31 223 ALA A N 1
ATOM 1728 C CA . ALA A 1 223 ? 8.254 17.333 6.388 1.00 93.31 223 ALA A CA 1
ATOM 1729 C C . ALA A 1 223 ? 7.368 18.570 6.611 1.00 93.31 223 ALA A C 1
ATOM 1731 O O . ALA A 1 223 ? 7.421 19.182 7.681 1.00 93.31 223 ALA A O 1
ATOM 1732 N N . ARG A 1 224 ? 6.508 18.907 5.639 1.00 91.06 224 ARG A N 1
ATOM 1733 C CA . ARG A 1 224 ? 5.573 20.040 5.742 1.00 91.06 224 ARG A CA 1
ATOM 1734 C C . ARG A 1 224 ? 4.553 19.846 6.863 1.00 91.06 224 ARG A C 1
ATOM 1736 O O . ARG A 1 224 ? 4.365 20.759 7.665 1.00 91.06 224 ARG A O 1
ATOM 1743 N N . ALA A 1 225 ? 3.939 18.669 6.963 1.00 88.06 225 ALA A N 1
ATOM 1744 C CA . ALA A 1 225 ? 2.970 18.358 8.017 1.00 88.06 225 ALA A CA 1
ATOM 1745 C C . ALA A 1 225 ? 3.595 18.485 9.420 1.00 88.06 225 ALA A C 1
ATOM 1747 O O . ALA A 1 225 ? 3.061 19.180 10.288 1.00 88.06 225 ALA A O 1
ATOM 1748 N N . SER A 1 226 ? 4.797 17.929 9.604 1.00 84.44 226 SER A N 1
ATOM 1749 C CA . SER A 1 226 ? 5.544 18.002 10.870 1.00 84.44 226 SER A CA 1
ATOM 1750 C C . SER A 1 226 ? 5.899 19.444 11.272 1.00 84.44 226 SER A C 1
ATOM 1752 O O . SER A 1 226 ? 5.942 19.779 12.459 1.00 84.44 226 SER A O 1
ATOM 1754 N N . GLN A 1 227 ? 6.158 20.318 10.292 1.00 84.81 227 GLN A N 1
ATOM 1755 C CA . GLN A 1 227 ? 6.474 21.731 10.520 1.00 84.81 227 GLN A CA 1
ATOM 1756 C C . GLN A 1 227 ? 5.233 22.583 10.811 1.00 84.81 227 GLN A C 1
ATOM 1758 O O . GLN A 1 227 ? 5.287 23.445 11.693 1.00 84.81 227 GLN A O 1
ATOM 1763 N N . ASN A 1 228 ? 4.128 22.345 10.103 1.00 81.19 228 ASN A N 1
ATOM 1764 C CA . ASN A 1 228 ? 2.886 23.106 10.259 1.00 81.19 228 ASN A CA 1
ATOM 1765 C C . ASN A 1 228 ? 2.192 22.800 11.592 1.00 81.19 228 ASN A C 1
ATOM 1767 O O . ASN A 1 228 ? 1.604 23.688 12.209 1.00 81.19 228 ASN A O 1
ATOM 1771 N N . GLU A 1 229 ? 2.326 21.570 12.093 1.00 76.56 229 GLU A N 1
ATOM 1772 C CA . GLU A 1 229 ? 1.663 21.116 13.313 1.00 76.56 229 GLU A CA 1
ATOM 1773 C C . GLU A 1 229 ? 2.622 20.879 14.490 1.00 76.56 229 GLU A C 1
ATOM 1775 O O . GLU A 1 229 ? 2.446 19.953 15.284 1.00 76.56 229 GLU A O 1
ATOM 1780 N N . ARG A 1 230 ? 3.623 21.752 14.685 1.00 72.06 230 ARG A N 1
ATOM 1781 C CA . ARG A 1 230 ? 4.617 21.622 15.780 1.00 72.06 230 ARG A CA 1
ATOM 1782 C C . ARG A 1 230 ? 4.013 21.325 17.160 1.00 72.06 230 ARG A C 1
ATOM 1784 O O . ARG A 1 230 ? 4.619 20.605 17.950 1.00 72.06 230 ARG A O 1
ATOM 1791 N N . LYS A 1 231 ? 2.822 21.858 17.470 1.00 70.88 231 LYS A N 1
ATOM 1792 C CA . LYS A 1 231 ? 2.114 21.577 18.735 1.00 70.88 231 LYS A CA 1
ATOM 1793 C C . LYS A 1 231 ? 1.603 20.132 18.835 1.00 70.88 231 LYS A C 1
ATOM 1795 O O . LYS A 1 231 ? 1.578 19.594 19.938 1.00 70.88 231 LYS A O 1
ATOM 1800 N N . ALA A 1 232 ? 1.183 19.528 17.722 1.00 72.69 232 ALA A N 1
ATOM 1801 C CA . ALA A 1 232 ? 0.679 18.157 17.662 1.00 72.69 232 ALA A CA 1
ATOM 1802 C C . ALA A 1 232 ? 1.820 17.133 17.739 1.00 72.69 232 ALA A C 1
ATOM 1804 O O . ALA A 1 232 ? 1.726 16.171 18.503 1.00 72.69 232 ALA A O 1
ATOM 1805 N N . PHE A 1 233 ? 2.908 17.382 17.003 1.00 78.75 233 PHE A N 1
ATOM 1806 C CA . PHE A 1 233 ? 4.069 16.491 16.933 1.00 78.75 233 PHE A CA 1
ATOM 1807 C C . PHE A 1 233 ? 4.984 16.611 18.162 1.00 78.75 233 PHE A C 1
ATOM 1809 O O . PHE A 1 233 ? 5.564 15.617 18.605 1.00 78.75 233 PHE A O 1
ATOM 1816 N N . GLY A 1 234 ? 5.069 17.799 18.770 1.00 77.62 234 GLY A N 1
ATOM 1817 C CA . GLY A 1 234 ? 5.977 18.067 19.884 1.00 77.62 234 GLY A CA 1
ATOM 1818 C C . GLY A 1 234 ? 7.451 18.013 19.463 1.00 77.62 234 GLY A C 1
ATOM 1819 O O . GLY A 1 234 ? 7.787 18.124 18.286 1.00 77.62 234 GLY A O 1
ATOM 1820 N N . SER A 1 235 ? 8.356 17.853 20.434 1.00 80.81 235 SER A N 1
ATOM 1821 C CA . SER A 1 235 ? 9.789 17.691 20.152 1.00 80.81 235 SER A CA 1
ATOM 1822 C C . SER A 1 235 ? 10.095 16.240 19.772 1.00 80.81 235 SER A C 1
ATOM 1824 O O . SER A 1 235 ? 10.099 15.364 20.637 1.00 80.81 235 SER A O 1
ATOM 1826 N N . ARG A 1 236 ? 10.338 15.985 18.480 1.00 85.19 236 ARG A N 1
ATOM 1827 C CA . ARG A 1 236 ? 10.692 14.662 17.927 1.00 85.19 236 ARG A CA 1
ATOM 1828 C C . ARG A 1 236 ? 12.009 14.724 17.141 1.00 85.19 236 ARG A C 1
ATOM 1830 O O . ARG A 1 236 ? 12.004 14.648 15.914 1.00 85.19 236 ARG A O 1
ATOM 1837 N N . PRO A 1 237 ? 13.163 14.863 17.816 1.00 88.12 237 PRO A N 1
ATOM 1838 C CA . PRO A 1 237 ? 14.448 15.010 17.131 1.00 88.12 237 PRO A CA 1
ATOM 1839 C C . PRO A 1 237 ? 14.833 13.775 16.300 1.00 88.12 237 PRO A C 1
ATOM 1841 O O . PRO A 1 237 ? 15.540 13.913 15.309 1.00 88.12 237 PRO A O 1
ATOM 1844 N N . ALA A 1 238 ? 14.371 12.576 16.675 1.00 90.44 238 ALA A N 1
ATOM 1845 C CA . ALA A 1 238 ? 14.584 11.365 15.881 1.00 90.44 238 ALA A CA 1
ATOM 1846 C C . ALA A 1 238 ? 13.840 11.422 14.538 1.00 90.44 238 ALA A C 1
ATOM 1848 O O . ALA A 1 238 ? 14.464 11.230 13.498 1.00 90.44 238 ALA A O 1
ATOM 1849 N N . LEU A 1 239 ? 12.546 11.764 14.556 1.00 91.31 239 LEU A N 1
ATOM 1850 C CA . LEU A 1 239 ? 11.744 11.927 13.342 1.00 91.31 239 LEU A CA 1
ATOM 1851 C C . LEU A 1 239 ? 12.332 12.992 12.407 1.00 91.31 239 LEU A C 1
ATOM 1853 O O . LEU A 1 239 ? 12.430 12.761 11.209 1.00 91.31 239 LEU A O 1
ATOM 1857 N N . LEU A 1 240 ? 12.771 14.133 12.952 1.00 91.81 240 LEU A N 1
ATOM 1858 C CA . LEU A 1 240 ? 13.372 15.208 12.156 1.00 91.81 240 LEU A CA 1
ATOM 1859 C C . LEU A 1 240 ? 14.661 14.763 11.450 1.00 91.81 240 LEU A C 1
ATOM 1861 O O . LEU A 1 240 ? 14.803 15.010 10.258 1.00 91.81 240 LEU A O 1
ATOM 1865 N N . ARG A 1 241 ? 15.551 14.035 12.140 1.00 94.06 241 ARG A N 1
ATOM 1866 C CA . ARG A 1 241 ? 16.759 13.472 11.510 1.00 94.06 241 ARG A CA 1
ATOM 1867 C C . ARG A 1 241 ? 16.433 12.469 10.405 1.00 94.06 241 ARG A C 1
ATOM 1869 O O . ARG A 1 241 ? 17.129 12.429 9.398 1.00 94.06 241 ARG A O 1
ATOM 1876 N N . LEU A 1 242 ? 15.392 11.655 10.592 1.00 95.81 242 LEU A N 1
ATOM 1877 C CA . LEU A 1 242 ? 14.943 10.698 9.576 1.00 95.81 242 LEU A CA 1
ATOM 1878 C C . LEU A 1 242 ? 14.379 11.406 8.342 1.00 95.81 242 LEU A C 1
ATOM 1880 O O . LEU A 1 242 ? 14.688 11.009 7.223 1.00 95.81 242 LEU A O 1
ATOM 1884 N N . ILE A 1 243 ? 13.603 12.474 8.542 1.00 96.00 243 ILE A N 1
ATOM 1885 C CA . ILE A 1 243 ? 13.112 13.325 7.453 1.00 96.00 243 ILE A CA 1
ATOM 1886 C C . ILE A 1 243 ? 14.290 13.940 6.691 1.00 96.00 243 ILE A C 1
ATOM 1888 O O . ILE A 1 243 ? 14.336 13.826 5.472 1.00 96.00 243 ILE A O 1
ATOM 1892 N N . GLU A 1 244 ? 15.260 14.541 7.384 1.00 95.75 244 GLU A N 1
ATOM 1893 C CA . GLU A 1 244 ? 16.453 15.130 6.755 1.00 95.75 244 GLU A CA 1
ATOM 1894 C C . GLU A 1 244 ? 17.253 14.100 5.947 1.00 95.75 244 GLU A C 1
ATOM 1896 O O . GLU A 1 244 ? 17.642 14.376 4.813 1.00 95.75 244 GLU A O 1
ATOM 1901 N N . LEU A 1 245 ? 17.451 12.896 6.496 1.00 95.62 245 LEU A N 1
ATOM 1902 C CA . LEU A 1 245 ? 18.132 11.801 5.803 1.00 95.62 245 LEU A CA 1
ATOM 1903 C C . LEU A 1 245 ? 17.401 11.398 4.520 1.00 95.62 245 LEU A C 1
ATOM 1905 O O . LEU A 1 245 ? 18.036 11.227 3.485 1.00 95.62 245 LEU A O 1
ATOM 1909 N N . LEU A 1 246 ? 16.079 11.230 4.583 1.00 97.19 246 LEU A N 1
ATOM 1910 C CA . LEU A 1 246 ? 15.280 10.762 3.451 1.00 97.19 246 LEU A CA 1
ATOM 1911 C C . LEU A 1 246 ? 15.075 11.848 2.384 1.00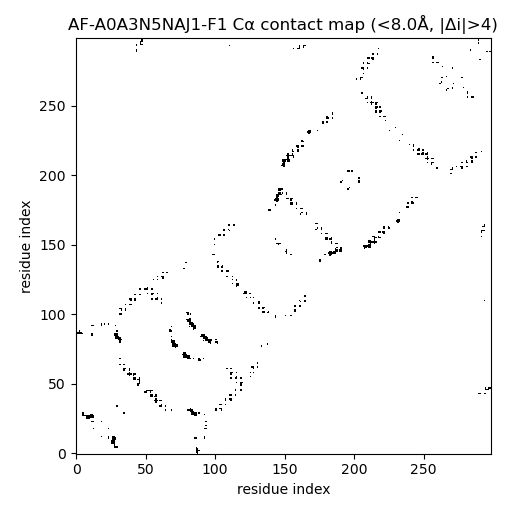 97.19 246 LEU A C 1
ATOM 1913 O O . LEU A 1 246 ? 15.050 11.526 1.198 1.00 97.19 246 LEU A O 1
ATOM 1917 N N . LEU A 1 247 ? 15.003 13.127 2.772 1.00 96.81 247 LEU A N 1
ATOM 1918 C CA . LEU A 1 247 ? 14.937 14.257 1.833 1.00 96.81 247 LEU A CA 1
ATOM 1919 C C . LEU A 1 247 ? 16.172 14.336 0.929 1.00 96.81 247 LEU A C 1
ATOM 1921 O O . LEU A 1 247 ? 16.063 14.757 -0.220 1.00 96.81 247 LEU A O 1
ATOM 1925 N N . ALA A 1 248 ? 17.336 13.877 1.398 1.00 96.44 248 ALA A N 1
ATOM 1926 C CA . ALA A 1 248 ? 18.546 13.821 0.576 1.00 96.44 248 ALA A CA 1
ATOM 1927 C C . ALA A 1 248 ? 18.410 12.897 -0.653 1.00 96.44 248 ALA A C 1
ATOM 1929 O O . ALA A 1 248 ? 19.210 12.997 -1.582 1.00 96.44 248 ALA A O 1
ATOM 1930 N N . TYR A 1 249 ? 17.397 12.025 -0.675 1.00 95.94 249 TYR A N 1
ATOM 1931 C CA . TYR A 1 249 ? 17.099 11.107 -1.773 1.00 95.94 249 TYR A CA 1
ATOM 1932 C C . TYR A 1 249 ? 15.895 11.543 -2.617 1.00 95.94 249 TYR A C 1
ATOM 1934 O O . TYR A 1 249 ? 15.400 10.755 -3.413 1.00 95.94 249 TYR A O 1
ATOM 1942 N N . GLU A 1 250 ? 15.422 12.786 -2.499 1.00 91.44 250 GLU A N 1
ATOM 1943 C CA . GLU A 1 250 ? 14.298 13.271 -3.313 1.00 91.44 250 GLU A CA 1
ATOM 1944 C C . GLU A 1 250 ? 14.582 13.144 -4.820 1.00 91.44 250 GLU A C 1
ATOM 1946 O O . GLU A 1 250 ? 13.760 12.606 -5.560 1.00 91.44 250 GLU A O 1
ATOM 1951 N N . ARG A 1 251 ? 15.794 13.523 -5.248 1.00 96.25 251 ARG A N 1
ATOM 1952 C CA . ARG A 1 251 ? 16.253 13.427 -6.645 1.00 96.25 251 ARG A CA 1
ATOM 1953 C C . ARG A 1 251 ? 16.257 11.994 -7.188 1.00 96.25 251 ARG A C 1
ATOM 1955 O O . ARG A 1 251 ? 16.110 11.797 -8.388 1.00 96.25 251 ARG A O 1
ATOM 1962 N N . LEU A 1 252 ? 16.386 10.989 -6.320 1.00 97.62 252 LEU A N 1
ATOM 1963 C CA . LEU A 1 252 ? 16.331 9.591 -6.745 1.00 97.62 252 LEU A CA 1
ATOM 1964 C C . LEU A 1 252 ? 14.952 9.231 -7.325 1.00 97.62 252 LEU A C 1
ATOM 1966 O O . LEU A 1 252 ? 14.866 8.373 -8.197 1.00 97.62 252 LEU A O 1
ATOM 1970 N N . SER A 1 253 ? 13.880 9.893 -6.876 1.00 97.31 253 SER A N 1
ATOM 1971 C CA . SER A 1 253 ? 12.548 9.722 -7.466 1.00 97.31 253 SER A CA 1
ATOM 1972 C C . SER A 1 253 ? 12.535 10.149 -8.938 1.00 97.31 253 SER A C 1
ATOM 1974 O O . SER A 1 253 ? 12.072 9.382 -9.780 1.00 97.31 253 SER A O 1
ATOM 1976 N N . ASP A 1 254 ? 13.098 11.324 -9.252 1.00 97.88 254 ASP A N 1
ATOM 1977 C CA . ASP A 1 254 ? 13.222 11.823 -10.631 1.00 97.88 254 ASP A CA 1
ATOM 1978 C C . ASP A 1 254 ? 14.056 10.864 -11.492 1.00 97.88 254 ASP A C 1
ATOM 1980 O O . ASP A 1 254 ? 13.619 10.452 -12.559 1.00 97.88 254 ASP A O 1
ATOM 1984 N N . GLU A 1 255 ? 15.211 10.420 -10.986 1.00 98.06 255 GLU A N 1
ATOM 1985 C CA . GLU A 1 255 ? 16.112 9.512 -11.711 1.00 98.06 255 GLU A CA 1
ATOM 1986 C C . GLU A 1 255 ? 15.458 8.163 -12.053 1.00 98.06 255 GLU A C 1
ATOM 1988 O O . GLU A 1 255 ? 15.713 7.600 -13.119 1.00 98.06 255 GLU A O 1
ATOM 1993 N N . ILE A 1 256 ? 14.605 7.636 -11.167 1.00 98.25 256 ILE A N 1
ATOM 1994 C CA . ILE A 1 256 ? 13.840 6.411 -11.429 1.00 98.25 256 ILE A CA 1
ATOM 1995 C C . ILE A 1 256 ? 12.765 6.658 -12.494 1.00 98.25 256 ILE A C 1
ATOM 1997 O O . ILE A 1 256 ? 12.600 5.829 -13.388 1.00 98.25 256 ILE A O 1
ATOM 2001 N N . ILE A 1 257 ? 12.027 7.768 -12.408 1.00 98.06 257 ILE A N 1
ATOM 2002 C CA . ILE A 1 257 ? 10.973 8.098 -13.378 1.00 98.06 257 ILE A CA 1
ATOM 2003 C C . ILE A 1 257 ? 11.585 8.281 -14.771 1.00 98.06 257 ILE A C 1
ATOM 2005 O O . ILE A 1 257 ? 11.128 7.642 -15.716 1.00 98.06 257 ILE A O 1
ATOM 2009 N N . ASP A 1 258 ? 12.655 9.070 -14.880 1.00 98.00 258 ASP A N 1
ATOM 2010 C CA . ASP A 1 258 ? 13.353 9.343 -16.140 1.00 98.00 258 ASP A CA 1
ATOM 2011 C C . ASP A 1 258 ? 13.907 8.064 -16.786 1.00 98.00 258 ASP A C 1
ATOM 2013 O O . ASP A 1 258 ? 13.905 7.934 -18.010 1.00 98.00 258 ASP A O 1
ATOM 2017 N N . LEU A 1 259 ? 14.358 7.098 -15.977 1.00 97.06 259 LEU A N 1
ATOM 2018 C CA . LEU A 1 259 ? 14.830 5.804 -16.470 1.00 97.06 259 LEU A CA 1
ATOM 2019 C C . LEU A 1 259 ? 13.708 4.982 -17.114 1.00 97.06 259 LEU A C 1
ATOM 2021 O O . LEU A 1 259 ? 13.933 4.345 -18.141 1.00 97.06 259 LEU A O 1
ATOM 2025 N N . TRP A 1 260 ? 12.534 4.943 -16.481 1.00 97.62 260 TRP A N 1
ATOM 2026 C CA . TRP A 1 260 ? 11.436 4.059 -16.878 1.00 97.62 260 TRP A CA 1
ATOM 2027 C C . TRP A 1 260 ? 10.491 4.679 -17.907 1.00 97.62 260 TRP A C 1
ATOM 2029 O O . TRP A 1 260 ? 9.831 3.939 -18.631 1.00 97.62 260 TRP A O 1
ATOM 2039 N N . LEU A 1 261 ? 10.454 6.008 -18.018 1.00 97.25 261 LEU A N 1
ATOM 2040 C CA . LEU A 1 261 ? 9.583 6.724 -18.949 1.00 97.25 261 LEU A CA 1
ATOM 2041 C C . LEU A 1 261 ? 9.732 6.255 -20.415 1.00 97.25 261 LEU A C 1
ATOM 2043 O O . LEU A 1 261 ? 8.707 5.953 -21.023 1.00 97.25 261 LEU A O 1
ATOM 2047 N N . PRO A 1 262 ? 10.947 6.070 -20.981 1.00 96.81 262 PRO A N 1
ATOM 2048 C CA . PRO A 1 262 ? 11.092 5.592 -22.360 1.00 96.81 262 PRO A CA 1
ATOM 2049 C C . PRO A 1 262 ? 10.535 4.180 -22.598 1.00 96.81 262 PRO A C 1
ATOM 2051 O O . PRO A 1 262 ? 10.112 3.875 -23.707 1.00 96.81 262 PRO A O 1
ATOM 2054 N N . TYR A 1 263 ? 10.508 3.325 -21.569 1.00 95.44 263 TYR A N 1
ATOM 2055 C CA . TYR A 1 263 ? 9.972 1.961 -21.667 1.00 95.44 263 TYR A CA 1
ATOM 2056 C C . TYR A 1 263 ? 8.440 1.930 -21.669 1.00 95.44 263 TYR A C 1
ATOM 2058 O O . TYR A 1 263 ? 7.857 0.919 -22.046 1.00 95.44 263 TYR A O 1
ATOM 2066 N N . ALA A 1 264 ? 7.778 3.014 -21.256 1.00 93.69 264 ALA A N 1
ATOM 2067 C CA . ALA A 1 264 ? 6.337 3.153 -21.434 1.00 93.69 264 ALA A CA 1
ATOM 2068 C C . ALA A 1 264 ? 5.978 3.523 -22.882 1.00 93.69 264 ALA A C 1
ATOM 2070 O O . ALA A 1 264 ? 4.957 3.062 -23.389 1.00 93.69 264 ALA A O 1
ATOM 2071 N N . ASP A 1 265 ? 6.827 4.317 -23.544 1.00 92.50 265 ASP A N 1
ATOM 2072 C CA . ASP A 1 265 ? 6.632 4.739 -24.935 1.00 92.50 265 ASP A CA 1
ATOM 2073 C C . ASP A 1 265 ? 7.012 3.636 -25.940 1.00 92.50 265 ASP A C 1
ATOM 2075 O O . ASP A 1 265 ? 6.315 3.442 -26.937 1.00 92.50 265 ASP A O 1
ATOM 2079 N N . ASP A 1 266 ? 8.094 2.896 -25.672 1.00 94.06 266 ASP A N 1
ATOM 2080 C CA . ASP A 1 266 ? 8.546 1.745 -26.467 1.00 94.06 266 ASP A CA 1
ATOM 2081 C C . ASP A 1 266 ? 8.812 0.523 -25.558 1.00 94.06 266 ASP A C 1
ATOM 2083 O O . ASP A 1 266 ? 9.945 0.302 -25.110 1.00 94.06 266 ASP A O 1
ATOM 2087 N N . PRO A 1 267 ? 7.761 -0.256 -25.221 1.00 92.31 267 PRO A N 1
ATOM 2088 C CA . PRO A 1 267 ? 7.857 -1.373 -24.286 1.00 92.31 267 PRO A CA 1
ATOM 2089 C C . PRO A 1 267 ? 8.787 -2.501 -24.727 1.00 92.31 267 PRO A C 1
ATOM 2091 O O . PRO A 1 267 ? 8.550 -3.202 -25.713 1.00 92.31 267 PRO A O 1
ATOM 2094 N N . ASP A 1 268 ? 9.793 -2.780 -23.900 1.00 92.56 268 ASP A N 1
ATOM 2095 C CA . ASP A 1 268 ? 10.603 -3.986 -24.026 1.00 92.56 268 ASP A CA 1
ATOM 2096 C C . ASP A 1 268 ? 9.896 -5.218 -23.415 1.00 92.56 268 ASP A C 1
ATOM 2098 O O . ASP A 1 268 ? 8.761 -5.165 -22.921 1.00 92.56 268 ASP A O 1
ATOM 2102 N N . LYS A 1 269 ? 10.570 -6.376 -23.440 1.00 92.50 269 LYS A N 1
ATOM 2103 C CA . LYS A 1 269 ? 10.017 -7.618 -22.874 1.00 92.50 269 LYS A CA 1
ATOM 2104 C C . LYS A 1 269 ? 9.800 -7.540 -21.360 1.00 92.50 269 LYS A C 1
ATOM 2106 O O . LYS A 1 269 ? 8.856 -8.156 -20.870 1.00 92.50 269 LYS A O 1
ATOM 2111 N N . SER A 1 270 ? 10.673 -6.840 -20.633 1.00 90.00 270 SER A N 1
ATOM 2112 C CA . SER A 1 270 ? 10.594 -6.720 -19.173 1.00 90.00 270 SER A CA 1
ATOM 2113 C C . SER A 1 270 ? 9.394 -5.866 -18.768 1.00 90.00 270 SER A C 1
ATOM 2115 O O . SER A 1 270 ? 8.593 -6.269 -17.921 1.00 90.00 270 SER A O 1
ATOM 2117 N N . TRP A 1 271 ? 9.208 -4.728 -19.441 1.00 94.88 271 TRP A N 1
ATOM 2118 C CA . TRP A 1 271 ? 8.055 -3.861 -19.255 1.00 94.88 271 TRP A CA 1
ATOM 2119 C C . TRP A 1 271 ? 6.753 -4.581 -19.602 1.00 94.88 271 TRP A C 1
ATOM 2121 O O . TRP A 1 271 ? 5.833 -4.619 -18.785 1.00 94.88 271 TRP A O 1
ATOM 2131 N N . SER A 1 272 ? 6.700 -5.207 -20.782 1.00 94.31 272 SER A N 1
ATOM 2132 C CA . SER A 1 272 ? 5.497 -5.873 -21.299 1.00 94.31 272 SER A CA 1
ATOM 2133 C C . SER A 1 272 ? 5.020 -7.027 -20.410 1.00 94.31 272 SER A C 1
ATOM 2135 O O . SER A 1 272 ? 3.822 -7.282 -20.319 1.00 94.31 272 SER A O 1
ATOM 2137 N N . ALA A 1 273 ? 5.928 -7.709 -19.702 1.00 90.81 273 ALA A N 1
ATOM 2138 C CA . ALA A 1 273 ? 5.570 -8.776 -18.761 1.00 90.81 273 ALA A CA 1
ATOM 2139 C C . ALA A 1 273 ? 4.730 -8.285 -17.563 1.00 90.81 273 ALA A C 1
ATOM 2141 O O . ALA A 1 273 ? 4.042 -9.081 -16.920 1.00 90.81 273 ALA A O 1
ATOM 2142 N N . HIS A 1 274 ? 4.777 -6.984 -17.264 1.00 92.38 274 HIS A N 1
ATOM 2143 C CA . HIS A 1 274 ? 4.091 -6.351 -16.138 1.00 92.38 274 HIS A CA 1
ATOM 2144 C C . HIS A 1 274 ? 3.422 -5.028 -16.545 1.00 92.38 274 HIS A C 1
ATOM 2146 O O . HIS A 1 274 ? 3.320 -4.116 -15.726 1.00 92.38 274 HIS A O 1
ATOM 2152 N N . GLN A 1 275 ? 2.976 -4.920 -17.800 1.00 94.12 275 GLN A N 1
ATOM 2153 C CA . GLN A 1 275 ? 2.533 -3.662 -18.408 1.00 94.12 275 GLN A CA 1
ATOM 2154 C C . GLN A 1 275 ? 1.496 -2.915 -17.555 1.00 94.12 275 GLN A C 1
ATOM 2156 O O . GLN A 1 275 ? 1.751 -1.780 -17.162 1.00 94.12 275 GLN A O 1
ATOM 2161 N N . ASP A 1 276 ? 0.397 -3.578 -17.179 1.00 92.81 276 ASP A N 1
ATOM 2162 C CA . ASP A 1 276 ? -0.704 -2.950 -16.432 1.00 92.81 276 ASP A CA 1
ATOM 2163 C C . ASP A 1 276 ? -0.236 -2.286 -15.125 1.00 92.81 276 ASP A C 1
ATOM 2165 O O . ASP A 1 276 ? -0.620 -1.162 -14.802 1.00 92.81 276 ASP A O 1
ATOM 2169 N N . ILE A 1 277 ? 0.615 -2.973 -14.352 1.00 94.12 277 ILE A N 1
ATOM 2170 C CA . ILE A 1 277 ? 1.122 -2.426 -13.088 1.00 94.12 277 ILE A CA 1
ATOM 2171 C C . ILE A 1 277 ? 2.208 -1.376 -13.334 1.00 94.12 277 ILE A C 1
ATOM 2173 O O . ILE A 1 277 ? 2.254 -0.381 -12.615 1.00 94.12 277 ILE A O 1
ATOM 2177 N N . ASN A 1 278 ? 3.057 -1.547 -14.347 1.00 97.44 278 ASN A N 1
ATOM 2178 C CA . ASN A 1 278 ? 4.101 -0.579 -14.671 1.00 97.44 278 ASN A CA 1
ATOM 2179 C C . ASN A 1 278 ? 3.502 0.771 -15.092 1.00 97.44 278 ASN A C 1
ATOM 2181 O O . ASN A 1 278 ? 3.926 1.804 -14.578 1.00 97.44 278 ASN A O 1
ATOM 2185 N N . GLU A 1 279 ? 2.480 0.764 -15.950 1.00 97.12 279 GLU A N 1
ATOM 2186 C CA . GLU A 1 279 ? 1.805 1.977 -16.423 1.00 97.12 279 GLU A CA 1
ATOM 2187 C C . GLU A 1 279 ? 1.119 2.737 -15.280 1.00 97.12 279 GLU A C 1
ATOM 2189 O O . GLU A 1 279 ? 1.323 3.943 -15.127 1.00 97.12 279 GLU A O 1
ATOM 2194 N N . VAL A 1 280 ? 0.364 2.040 -14.421 1.00 96.06 280 VAL A N 1
ATOM 2195 C CA . VAL A 1 280 ? -0.310 2.670 -13.270 1.00 96.06 280 VAL A CA 1
ATOM 2196 C C . VAL A 1 280 ? 0.704 3.247 -12.283 1.00 96.06 280 VAL A C 1
ATOM 2198 O O . VAL A 1 280 ? 0.516 4.357 -11.774 1.00 96.06 280 VAL A O 1
ATOM 2201 N N . MET A 1 281 ? 1.793 2.523 -12.016 1.00 98.00 281 MET A N 1
ATOM 2202 C CA . MET A 1 281 ? 2.840 2.987 -11.107 1.00 98.00 281 MET A CA 1
ATOM 2203 C C . MET A 1 281 ? 3.599 4.180 -11.695 1.00 98.00 281 MET A C 1
ATOM 2205 O O . MET A 1 281 ? 3.885 5.122 -10.962 1.00 98.00 281 MET A O 1
ATOM 2209 N N . LEU A 1 282 ? 3.866 4.197 -13.005 1.00 98.25 282 LEU A N 1
ATOM 2210 C CA . LEU A 1 282 ? 4.517 5.327 -13.670 1.00 98.25 282 LEU A CA 1
ATOM 2211 C C . LEU A 1 282 ? 3.623 6.568 -13.660 1.00 98.25 282 LEU A C 1
ATOM 2213 O O . LEU A 1 282 ? 4.071 7.636 -13.246 1.00 98.25 282 LEU A O 1
ATOM 2217 N N . ALA A 1 283 ? 2.349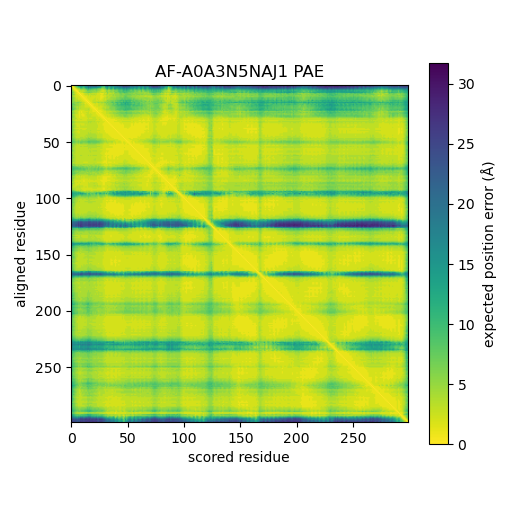 6.426 -14.033 1.00 97.19 283 ALA A N 1
ATOM 2218 C CA . ALA A 1 283 ? 1.386 7.522 -13.988 1.00 97.19 283 ALA A CA 1
ATOM 2219 C C . ALA A 1 283 ? 1.266 8.108 -12.570 1.00 97.19 283 ALA A C 1
ATOM 2221 O O . ALA A 1 283 ? 1.278 9.327 -12.388 1.00 97.19 283 ALA A O 1
ATOM 2222 N N . THR A 1 284 ? 1.233 7.241 -11.554 1.00 97.25 284 THR A N 1
ATOM 2223 C CA . THR A 1 284 ? 1.203 7.661 -10.147 1.00 97.25 284 THR A CA 1
ATOM 2224 C C . THR A 1 284 ? 2.513 8.335 -9.729 1.00 97.25 284 THR A C 1
ATOM 2226 O O . THR A 1 284 ? 2.475 9.322 -9.005 1.00 97.25 284 THR A O 1
ATOM 2229 N N . ALA A 1 285 ? 3.673 7.858 -10.186 1.00 97.56 285 ALA A N 1
ATOM 2230 C CA . ALA A 1 285 ? 4.968 8.465 -9.873 1.00 97.56 285 ALA A CA 1
ATOM 2231 C C . ALA A 1 285 ? 5.124 9.871 -10.480 1.00 97.56 285 ALA A C 1
ATOM 2233 O O . ALA A 1 285 ? 5.697 10.751 -9.835 1.00 97.56 285 ALA A O 1
ATOM 2234 N N . ILE A 1 286 ? 4.579 10.094 -11.682 1.00 96.38 286 ILE A N 1
ATOM 2235 C CA . ILE A 1 286 ? 4.563 11.401 -12.360 1.00 96.38 286 ILE A CA 1
ATOM 2236 C C . ILE A 1 286 ? 3.600 12.374 -11.662 1.00 96.38 286 ILE A C 1
ATOM 2238 O O . ILE A 1 286 ? 3.922 13.550 -11.497 1.00 96.38 286 ILE A O 1
ATOM 2242 N N . ALA A 1 287 ? 2.430 11.896 -11.224 1.00 94.38 287 ALA A N 1
ATOM 2243 C CA . ALA A 1 287 ? 1.395 12.712 -10.588 1.00 94.38 287 ALA A CA 1
ATOM 2244 C C . ALA A 1 287 ? 0.957 12.145 -9.218 1.00 94.38 287 ALA A C 1
ATOM 2246 O O . ALA A 1 287 ? -0.192 11.728 -9.050 1.00 94.38 287 ALA A O 1
ATOM 2247 N N . PRO A 1 288 ? 1.836 12.156 -8.196 1.00 93.75 288 PRO A N 1
ATOM 2248 C CA . PRO A 1 288 ? 1.600 11.414 -6.957 1.00 93.75 288 PRO A CA 1
ATOM 2249 C C . PRO A 1 288 ? 0.633 12.108 -5.993 1.00 93.75 288 PRO A C 1
ATOM 2251 O O . PRO A 1 288 ? 0.214 11.502 -5.011 1.00 93.75 288 PRO A O 1
ATOM 2254 N N . SER A 1 289 ? 0.276 13.374 -6.230 1.00 87.25 289 SER A N 1
ATOM 2255 C CA . SER A 1 289 ? -0.443 14.213 -5.263 1.00 87.25 289 SER A CA 1
ATOM 2256 C C . SER A 1 289 ? -1.774 13.611 -4.811 1.00 87.25 289 SER A C 1
ATOM 2258 O O . SER A 1 289 ? -2.008 13.502 -3.615 1.00 87.25 289 SER A O 1
ATOM 2260 N N . THR A 1 290 ? -2.627 13.155 -5.733 1.00 84.62 290 THR A N 1
ATOM 2261 C CA . THR A 1 290 ? -3.937 12.572 -5.375 1.00 84.62 290 THR A CA 1
ATOM 2262 C C . THR A 1 290 ? -3.807 11.224 -4.664 1.00 84.62 290 THR A C 1
ATOM 2264 O O . THR A 1 290 ? -4.698 10.834 -3.920 1.00 84.62 290 THR A O 1
ATOM 2267 N N . PHE A 1 291 ? -2.700 10.512 -4.872 1.00 94.69 291 PHE A N 1
ATOM 2268 C CA . PHE A 1 291 ? -2.436 9.251 -4.187 1.00 94.69 291 PHE A CA 1
ATOM 2269 C C . PHE A 1 291 ? -1.858 9.474 -2.780 1.00 94.69 291 PHE A C 1
ATOM 2271 O O . PHE A 1 291 ? -2.252 8.810 -1.828 1.00 94.69 291 PHE A O 1
ATOM 2278 N N . LEU A 1 292 ? -0.925 10.418 -2.625 1.00 95.31 292 LEU A N 1
ATOM 2279 C CA . LEU A 1 292 ? -0.220 10.651 -1.361 1.00 95.31 292 LEU A CA 1
ATOM 2280 C C . LEU A 1 292 ? -0.980 11.559 -0.387 1.00 95.31 292 LEU A C 1
ATOM 2282 O O . LEU A 1 292 ? -0.792 11.438 0.826 1.00 95.31 292 LEU A O 1
ATOM 2286 N N . SER A 1 293 ? -1.802 12.476 -0.890 1.00 90.38 293 SER A N 1
ATOM 2287 C CA . SER A 1 293 ? -2.517 13.441 -0.060 1.00 90.38 293 SER A CA 1
ATOM 2288 C C . SER A 1 293 ? -3.852 12.895 0.444 1.00 90.38 293 SER A C 1
ATOM 2290 O O . SER A 1 293 ? -4.588 12.213 -0.267 1.00 90.38 293 SER A O 1
ATOM 2292 N N . ILE A 1 294 ? -4.204 13.238 1.681 1.00 88.75 294 ILE A N 1
ATOM 2293 C CA . ILE A 1 294 ? -5.511 12.944 2.277 1.00 88.75 294 ILE A CA 1
ATOM 2294 C C . ILE A 1 294 ? -6.295 14.248 2.382 1.00 88.75 294 ILE A C 1
ATOM 2296 O O . ILE A 1 294 ? -5.781 15.234 2.904 1.00 88.75 294 ILE A O 1
ATOM 2300 N N . ASP A 1 295 ? -7.547 14.246 1.911 1.00 77.75 295 ASP A N 1
ATOM 2301 C CA . ASP A 1 295 ? -8.472 15.390 2.023 1.00 77.75 295 ASP A CA 1
ATOM 2302 C C . ASP A 1 295 ? -7.957 16.691 1.352 1.00 77.75 295 ASP A C 1
ATOM 2304 O O . ASP A 1 295 ? -8.478 17.787 1.580 1.00 77.75 295 ASP A O 1
ATOM 2308 N N . GLU A 1 296 ? -6.951 16.598 0.471 1.00 67.31 296 GLU A N 1
ATOM 2309 C CA . GLU A 1 296 ? -6.536 17.727 -0.360 1.00 67.31 296 GLU A CA 1
ATOM 2310 C C . GLU A 1 296 ? -7.491 17.903 -1.541 1.00 67.31 296 GLU A C 1
ATOM 2312 O O . GLU A 1 296 ? -7.823 16.973 -2.276 1.00 67.31 296 GLU A O 1
ATOM 2317 N N . ARG A 1 297 ? -7.923 19.148 -1.757 1.00 50.75 297 ARG A N 1
ATOM 2318 C CA . ARG A 1 297 ? -8.646 19.504 -2.977 1.00 50.75 297 ARG A CA 1
ATOM 2319 C C . ARG A 1 297 ? -7.644 19.551 -4.119 1.00 50.75 297 ARG A C 1
ATOM 2321 O O . ARG A 1 297 ? -6.695 20.330 -4.042 1.00 50.75 297 ARG A O 1
ATOM 2328 N N . ILE A 1 298 ? -7.916 18.819 -5.195 1.00 47.97 298 ILE A N 1
ATOM 2329 C CA . ILE A 1 298 ? -7.345 19.145 -6.502 1.00 47.97 298 ILE A CA 1
ATOM 2330 C C . ILE A 1 298 ? -7.830 20.571 -6.810 1.00 47.97 298 ILE A C 1
ATOM 2332 O O . ILE A 1 298 ? -9.037 20.803 -6.917 1.00 47.97 298 ILE A O 1
ATOM 2336 N N . ARG A 1 299 ? -6.910 21.538 -6.779 1.00 37.53 299 ARG A N 1
ATOM 2337 C CA . ARG A 1 299 ? -7.178 22.924 -7.171 1.00 37.53 299 ARG A CA 1
ATOM 2338 C C . ARG A 1 299 ? -6.979 23.079 -8.664 1.00 37.53 299 ARG A C 1
ATOM 2340 O O . ARG A 1 299 ? -6.001 22.490 -9.167 1.00 37.53 299 ARG A O 1
#

Radius of gyration: 19.2 Å; Cα contacts (8 Å, |Δi|>4): 436; chains: 1; bounding box: 46×53×49 Å

Mean predicted aligned error: 4.96 Å

Secondary structure (DSSP, 8-state):
-PPPP---SBPPPPTTSPP-TTGGGTB--EEHHHHHHHHHHHHHHHHHHT-HHHHHHHHHHHHHHHHHHEEE-TTS-EEEE-SEE-TTSSSEEE-S--TTHHHHHHHHHHHHHHHHHHHH--SSSS--HHHHHHHHHHHTT-----S-HHHHHHHHHHHHHHHHH--TT-HHHHHHHHHHHHHHHHHHHHHHHTTGGGS-GGGS-HHHHHHHHHHHTHHHHHHHHHHHTHHHH-S-HHHHHHHHHHHTTHHHHHHHHHHHHHHHHS--HHHHTTHHHHHHHHHHHHS-HHHH-SS----

pLDDT: mean 90.76, std 9.76, range [37.53, 98.69]

Nearest PDB structures (foldseek):
  6xr1-assembly1_A  TM=5.086E-01  e=3.251E-02  synthetic construct
  7q4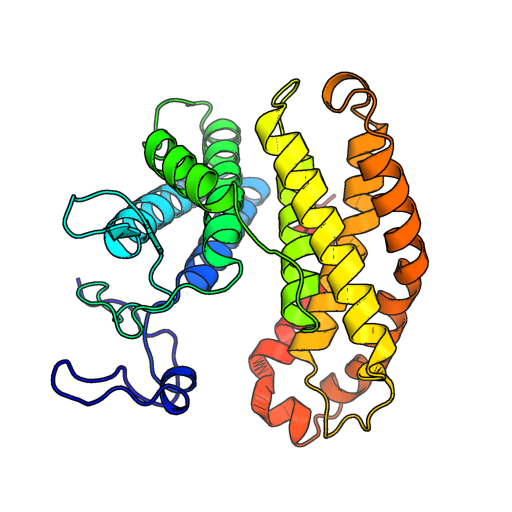o-assembly1_A  TM=1.814E-01  e=3.268E+00  Homo sapiens

Solvent-accessible surface area (backbone atoms only — not comparable to full-atom values): 16231 Å² total; per-residue (Å²): 122,86,43,72,76,74,73,45,90,34,68,52,82,55,92,87,54,82,88,50,81,75,58,55,79,44,26,28,38,40,41,52,65,58,52,36,51,51,32,47,52,25,29,49,49,14,58,77,68,62,33,51,64,36,18,48,52,20,34,54,48,49,54,52,48,50,72,60,32,55,34,57,46,99,87,64,48,80,76,52,43,34,35,25,26,33,44,60,52,82,46,74,72,37,90,48,58,51,90,53,42,42,51,52,46,25,47,40,46,54,47,34,54,48,37,30,30,70,58,64,68,49,83,80,78,62,80,47,68,66,58,38,52,53,26,46,61,62,43,77,79,61,75,64,55,38,61,47,44,34,59,28,8,49,36,30,43,48,35,25,47,42,57,75,64,61,57,74,70,48,64,66,61,55,50,50,40,41,50,35,47,47,18,28,52,53,8,48,57,49,27,62,72,70,42,61,90,73,51,62,68,90,80,54,57,64,43,33,46,30,30,25,24,38,11,42,64,24,47,65,54,40,52,50,49,54,63,76,36,41,83,43,66,52,93,48,71,67,51,52,53,48,48,57,60,54,53,75,45,43,66,55,25,56,56,49,49,67,65,49,50,60,40,72,79,58,61,46,75,69,47,57,76,45,40,76,56,32,53,55,29,46,55,36,45,77,57,38,62,79,76,58,50,78,86,65,76,89,125

Sequence (299 aa):
MGGLRIGKPLKERGADEVIDEQLEWDRDGQYFHYLTKWMHALCQAAFVMRSNEYAQWAGDLANTAFKRFVRKSGSGKPIGVYWKMSTDLSRPLVPAMGLHDALDGFVTFREVQHAIVKVSGDAGANGLGEASKVLFALCENGQWATDDPLGIGGLLFDACRLCQLVGQRNGRELRLLEHVMQGSGDGLMIMLKTGYLKRPVEHRLAFRELGLAIGLRAVPIIARASQNERKAFGSRPALLRLIELLLAYERLSDEIIDLWLPYADDPDKSWSAHQDINEVMLATAIAPSTFLSIDERIR

Foldseek 3Di:
DQFDWPDAPAEADDPPDDDDPVCNVRYTFDFLLVLLVQLLVLLLCCLAVLDLVSLVVSLVSLVVQLVLFFDADPVRQGDAGQGTAHRRSPGGSGRDHDLCSLLSSLLSLLSSLVSNCVSVVDNPPRPCVVVNVSSLVNLPPRQQAALFLLSLLVLLLSLLSLLQRQDAPPPSSLVSSLNSLVNSLNNPVVNVVVCLVVDPCLSDALLRNLSNLLSLVSLVSSVVSCVVPCRRNPDDVSVVVSSVSSPVCNVVSVVSLVVCVVCLVPPDPNCVVPVVSNVVSSVCSVPVDSVRDRSDHPD